Protein AF-A0A8J7P9I4-F1 (afdb_monomer)

Structure (mmCIF, N/CA/C/O backbone):
data_AF-A0A8J7P9I4-F1
#
_entry.id   AF-A0A8J7P9I4-F1
#
loop_
_atom_site.group_PDB
_atom_site.id
_atom_site.type_symbol
_atom_site.label_atom_id
_atom_site.label_alt_id
_atom_site.label_comp_id
_atom_site.label_asym_id
_atom_site.label_entity_id
_atom_site.label_seq_id
_atom_site.pdbx_PDB_ins_code
_atom_site.Cartn_x
_atom_site.Cartn_y
_atom_site.Cartn_z
_atom_site.occupancy
_atom_site.B_iso_or_equiv
_atom_site.auth_seq_id
_atom_site.auth_comp_id
_atom_site.auth_asym_id
_atom_site.auth_atom_id
_atom_site.pdbx_PDB_model_num
ATOM 1 N N . MET A 1 1 ? -3.986 31.633 11.592 1.00 38.06 1 MET A N 1
ATOM 2 C CA . MET A 1 1 ? -4.467 30.238 11.551 1.00 38.06 1 MET A CA 1
ATOM 3 C C . MET A 1 1 ? -4.328 29.794 10.111 1.00 38.06 1 MET A C 1
ATOM 5 O O . MET A 1 1 ? -4.998 30.367 9.266 1.00 38.06 1 MET A O 1
ATOM 9 N N . ALA A 1 2 ? -3.333 28.956 9.823 1.00 39.75 2 ALA A N 1
ATOM 10 C CA . ALA A 1 2 ? -3.030 28.522 8.463 1.00 39.75 2 ALA A CA 1
ATOM 11 C C . ALA A 1 2 ? -4.028 27.442 8.030 1.00 39.75 2 ALA A C 1
ATOM 13 O O . ALA A 1 2 ? -4.413 26.599 8.837 1.00 39.75 2 ALA A O 1
ATOM 14 N N . ASP A 1 3 ? -4.448 27.526 6.777 1.00 40.62 3 ASP A N 1
ATOM 15 C CA . ASP A 1 3 ? -5.478 26.728 6.122 1.00 40.62 3 ASP A CA 1
ATOM 16 C C . ASP A 1 3 ? -5.022 25.262 5.947 1.00 40.62 3 ASP A C 1
ATOM 18 O O . ASP A 1 3 ? -4.490 24.861 4.914 1.00 40.62 3 ASP A O 1
ATOM 22 N N . THR A 1 4 ? -5.144 24.455 7.005 1.00 46.72 4 THR A N 1
ATOM 23 C CA . THR A 1 4 ? -4.739 23.036 7.034 1.00 46.72 4 THR A CA 1
ATOM 24 C C . THR A 1 4 ? -5.675 22.116 6.243 1.00 46.72 4 THR A C 1
ATOM 26 O O . THR A 1 4 ? -5.337 20.956 6.011 1.00 46.72 4 THR A O 1
ATOM 29 N N . GLY A 1 5 ? -6.829 22.612 5.784 1.00 48.00 5 GLY A N 1
ATOM 30 C CA . GLY A 1 5 ? -7.798 21.826 5.014 1.00 48.00 5 GLY A CA 1
ATOM 31 C C . GLY A 1 5 ? -7.323 21.479 3.599 1.00 48.00 5 GLY A C 1
ATOM 32 O O . GLY A 1 5 ? -7.576 20.375 3.121 1.00 48.00 5 GLY A O 1
ATOM 33 N N . GLY A 1 6 ? -6.593 22.386 2.940 1.00 50.16 6 GLY A N 1
ATOM 34 C CA . GLY A 1 6 ? -6.108 22.179 1.570 1.00 50.16 6 GLY A CA 1
ATOM 35 C C . GLY A 1 6 ? -5.004 21.123 1.463 1.00 50.16 6 GLY A C 1
ATOM 36 O O . GLY A 1 6 ? -5.032 20.293 0.558 1.00 50.16 6 GLY A O 1
ATOM 37 N N . ALA A 1 7 ? -4.067 21.104 2.415 1.00 52.25 7 ALA A N 1
ATOM 38 C CA . ALA A 1 7 ? -2.964 20.140 2.427 1.00 52.25 7 ALA A CA 1
ATOM 39 C C . ALA A 1 7 ? -3.456 18.699 2.649 1.00 52.25 7 ALA A C 1
ATOM 41 O O . ALA A 1 7 ? -3.061 17.799 1.911 1.00 52.25 7 ALA A O 1
ATOM 42 N N . ASN A 1 8 ? -4.388 18.501 3.589 1.00 59.84 8 ASN A N 1
ATOM 43 C CA . ASN A 1 8 ? -4.990 17.189 3.853 1.00 59.84 8 ASN A CA 1
ATOM 44 C C . ASN A 1 8 ? -5.802 16.673 2.656 1.00 59.84 8 ASN A C 1
ATOM 46 O O . ASN A 1 8 ? -5.853 15.471 2.405 1.00 59.84 8 ASN A O 1
ATOM 50 N N . ARG A 1 9 ? -6.430 17.580 1.900 1.00 66.75 9 ARG A N 1
ATOM 51 C CA . ARG A 1 9 ? -7.178 17.231 0.692 1.00 66.75 9 ARG A CA 1
ATOM 52 C C . ARG A 1 9 ? -6.257 16.764 -0.436 1.00 66.75 9 ARG A C 1
ATOM 54 O O . ARG A 1 9 ? -6.524 15.719 -1.014 1.00 66.75 9 ARG A O 1
ATOM 61 N N . ILE A 1 10 ? -5.175 17.496 -0.709 1.00 69.00 10 ILE A N 1
ATOM 62 C CA . ILE A 1 10 ? -4.196 17.122 -1.746 1.00 69.00 10 ILE A CA 1
ATOM 63 C C . ILE A 1 10 ? -3.534 15.785 -1.402 1.00 69.00 10 ILE A C 1
ATOM 65 O O . ILE A 1 10 ? -3.312 14.959 -2.285 1.00 69.00 10 ILE A O 1
ATOM 69 N N . GLU A 1 11 ? -3.238 15.548 -0.123 1.00 70.94 11 GLU A N 1
ATOM 70 C CA . GLU A 1 11 ? -2.693 14.272 0.336 1.00 70.94 11 GLU A CA 1
ATOM 71 C C . GLU A 1 11 ? -3.669 13.115 0.085 1.00 70.94 11 GLU A C 1
ATOM 73 O O . GLU A 1 11 ? -3.272 12.101 -0.490 1.00 70.94 11 GLU A O 1
ATOM 78 N N . LEU A 1 12 ? -4.947 13.282 0.439 1.00 72.62 12 LEU A N 1
ATOM 79 C CA . LEU A 1 12 ? -5.975 12.270 0.200 1.00 72.62 12 LEU A CA 1
ATOM 80 C C . LEU A 1 12 ? -6.197 12.016 -1.299 1.00 72.62 12 LEU A C 1
ATOM 82 O O . LEU A 1 12 ? -6.229 10.864 -1.726 1.00 72.62 12 LEU A O 1
ATOM 86 N N . GLU A 1 13 ? -6.300 13.072 -2.108 1.00 73.69 13 GLU A N 1
ATOM 87 C CA . GLU A 1 13 ? -6.431 12.973 -3.569 1.00 73.69 13 GLU A CA 1
ATOM 88 C C . GLU A 1 13 ? -5.223 12.241 -4.1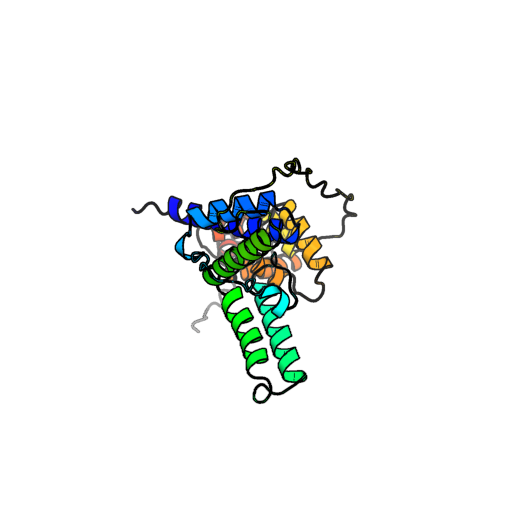77 1.00 73.69 13 GLU A C 1
ATOM 90 O O . GLU A 1 13 ? -5.389 11.318 -4.972 1.00 73.69 13 GLU A O 1
ATOM 95 N N . SER A 1 14 ? -4.006 12.552 -3.719 1.00 78.44 14 SER A N 1
ATOM 96 C CA . SER A 1 14 ? -2.786 11.865 -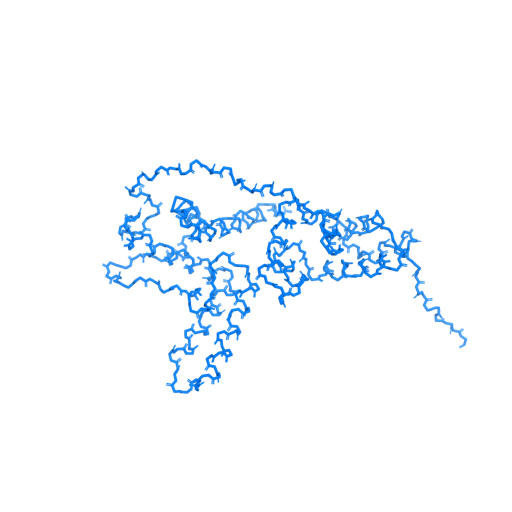4.160 1.00 78.44 14 SER A CA 1
ATOM 97 C C . SER A 1 14 ? -2.790 10.379 -3.791 1.00 78.44 14 SER A C 1
ATOM 99 O O . SER A 1 14 ? -2.362 9.545 -4.589 1.00 78.44 14 SER A O 1
ATOM 101 N N . GLN A 1 15 ? -3.278 10.021 -2.598 1.00 81.56 15 GLN A N 1
ATOM 102 C CA . GLN A 1 15 ? -3.400 8.624 -2.169 1.00 81.56 15 GLN A CA 1
ATOM 103 C C . GLN A 1 15 ? -4.417 7.855 -3.021 1.00 81.56 15 GLN A C 1
ATOM 105 O O . GLN A 1 15 ? -4.123 6.735 -3.446 1.00 81.56 15 GLN A O 1
ATOM 110 N N . ILE A 1 16 ? -5.567 8.469 -3.318 1.00 82.31 16 ILE A N 1
ATOM 111 C CA . ILE A 1 16 ? -6.597 7.896 -4.196 1.00 82.31 16 ILE A CA 1
ATOM 112 C C . ILE A 1 16 ? -6.024 7.660 -5.595 1.00 82.31 16 ILE A C 1
ATOM 114 O O . ILE A 1 16 ? -6.159 6.560 -6.126 1.00 82.31 16 ILE A O 1
ATOM 118 N N . LEU A 1 17 ? -5.315 8.639 -6.162 1.00 85.81 17 LEU A N 1
ATOM 119 C CA . LEU A 1 17 ? -4.690 8.509 -7.479 1.00 85.81 17 LEU A CA 1
ATOM 120 C C . LEU A 1 17 ? -3.605 7.427 -7.511 1.00 85.81 17 LEU A C 1
ATOM 122 O O . LEU A 1 17 ? -3.527 6.656 -8.465 1.00 85.81 17 LEU A O 1
ATOM 126 N N . CYS A 1 18 ? -2.796 7.307 -6.453 1.00 89.25 18 CYS A N 1
ATOM 127 C CA . CYS A 1 18 ? -1.817 6.223 -6.335 1.00 89.25 18 CYS A CA 1
ATOM 128 C C . CYS A 1 18 ? -2.485 4.840 -6.316 1.00 89.25 18 CYS A C 1
ATOM 130 O O . CYS A 1 18 ? -1.953 3.891 -6.895 1.00 89.25 18 CYS A O 1
ATOM 132 N N . ALA A 1 19 ? -3.618 4.707 -5.622 1.00 85.69 19 ALA A N 1
ATOM 133 C CA . ALA A 1 19 ? -4.381 3.464 -5.582 1.00 85.69 19 ALA A CA 1
ATOM 134 C C . ALA A 1 19 ? -5.019 3.161 -6.947 1.00 85.69 19 ALA A C 1
ATOM 136 O O . ALA A 1 19 ? -4.876 2.048 -7.448 1.00 85.69 19 ALA A O 1
ATOM 137 N N . ALA A 1 20 ? -5.635 4.164 -7.580 1.00 88.75 20 ALA A N 1
ATOM 138 C CA . ALA A 1 20 ? -6.244 4.051 -8.903 1.00 88.75 20 ALA A CA 1
ATOM 139 C C . ALA A 1 20 ? -5.227 3.644 -9.978 1.00 88.75 20 ALA A C 1
ATOM 141 O O . ALA A 1 20 ? -5.513 2.750 -10.774 1.00 88.75 20 ALA A O 1
ATOM 142 N N . LEU A 1 21 ? -4.020 4.223 -9.953 1.00 94.19 21 LEU A N 1
ATOM 143 C CA . LEU A 1 21 ? -2.927 3.841 -10.848 1.00 94.19 21 LEU A CA 1
ATOM 144 C C . LEU A 1 21 ? -2.603 2.351 -10.725 1.00 94.19 21 LEU A C 1
ATOM 146 O O . LEU A 1 21 ? -2.571 1.642 -11.728 1.00 94.19 21 LEU A O 1
ATOM 150 N N . ARG A 1 22 ? -2.352 1.872 -9.503 1.00 93.06 22 ARG A N 1
ATOM 151 C CA . ARG A 1 22 ? -1.929 0.483 -9.279 1.00 93.06 22 ARG A CA 1
ATOM 152 C C . ARG A 1 22 ? -3.042 -0.508 -9.592 1.00 93.06 22 ARG A C 1
ATOM 154 O O . ARG A 1 22 ? -2.758 -1.530 -10.202 1.00 93.06 22 ARG A O 1
ATOM 161 N N . GLN A 1 23 ? -4.286 -0.180 -9.243 1.00 90.50 23 GLN A N 1
ATOM 162 C CA . GLN A 1 23 ? -5.447 -0.995 -9.595 1.00 90.50 23 GLN A CA 1
ATOM 163 C C . GLN A 1 23 ? -5.605 -1.095 -11.115 1.00 90.50 23 GLN A C 1
ATOM 165 O O . GLN A 1 23 ? -5.674 -2.192 -11.656 1.00 90.50 23 GLN A O 1
ATOM 170 N N . SER A 1 24 ? -5.582 0.044 -11.816 1.00 91.19 24 SER A N 1
ATOM 171 C CA . SER A 1 24 ? -5.705 0.075 -13.280 1.00 91.19 24 SER A CA 1
ATOM 172 C C . SER A 1 24 ? -4.568 -0.696 -13.950 1.00 91.19 24 SER A C 1
ATOM 174 O O . SER A 1 24 ? -4.787 -1.430 -14.910 1.00 91.19 24 SER A O 1
ATOM 176 N N . TRP A 1 25 ? -3.351 -0.579 -13.414 1.00 92.56 25 TRP A N 1
ATOM 177 C CA . TRP A 1 25 ? -2.196 -1.324 -13.900 1.00 92.56 25 TRP A CA 1
ATOM 178 C C . TRP A 1 25 ? -2.356 -2.837 -13.684 1.00 92.56 25 TRP A C 1
ATOM 180 O O . TRP A 1 25 ? -2.148 -3.602 -14.626 1.00 92.56 25 TRP A O 1
ATOM 190 N N . ALA A 1 26 ? -2.780 -3.275 -12.495 1.00 89.62 26 ALA A N 1
ATOM 191 C CA . ALA A 1 26 ? -3.047 -4.685 -12.202 1.00 89.62 26 ALA A CA 1
ATOM 192 C C . ALA A 1 26 ? -4.157 -5.265 -13.102 1.00 89.62 26 ALA A C 1
ATOM 194 O O . ALA A 1 26 ? -4.022 -6.369 -13.634 1.00 89.62 26 ALA A O 1
ATOM 195 N N . ASP A 1 27 ? -5.211 -4.485 -13.357 1.00 87.94 27 ASP A N 1
ATOM 196 C CA . ASP A 1 27 ? -6.357 -4.880 -14.184 1.00 87.94 27 ASP A CA 1
ATOM 197 C C . ASP A 1 27 ? -6.096 -4.776 -15.699 1.00 87.94 27 ASP A C 1
ATOM 199 O O . ASP A 1 27 ? -6.948 -5.158 -16.509 1.00 87.94 27 ASP A O 1
ATOM 203 N N . ASN A 1 28 ? -4.918 -4.288 -16.105 1.00 86.94 28 ASN A N 1
ATOM 204 C CA . ASN A 1 28 ? -4.588 -3.928 -17.488 1.00 86.94 28 ASN A CA 1
ATOM 205 C C . ASN A 1 28 ? -5.581 -2.918 -18.107 1.00 86.94 28 ASN A C 1
ATOM 207 O O . ASN A 1 28 ? -5.810 -2.925 -19.321 1.00 86.94 28 ASN A O 1
ATOM 211 N N . ASP A 1 29 ? -6.174 -2.048 -17.287 1.00 89.00 29 ASP A N 1
ATOM 212 C CA . ASP A 1 29 ? -6.933 -0.883 -17.739 1.00 89.00 29 ASP A CA 1
ATOM 213 C C . ASP A 1 29 ? -5.967 0.231 -18.155 1.00 89.00 29 ASP A C 1
ATOM 215 O O . ASP A 1 29 ? -5.566 1.089 -17.368 1.00 89.00 29 ASP A O 1
ATOM 219 N N . VAL A 1 30 ? -5.587 0.202 -19.431 1.00 88.88 30 VAL A N 1
ATOM 220 C CA . VAL A 1 30 ? -4.644 1.154 -20.029 1.00 88.88 30 VAL A CA 1
ATOM 221 C C . VAL A 1 30 ? -5.143 2.594 -19.911 1.00 88.88 30 VAL A C 1
ATOM 223 O O . VAL A 1 30 ? -4.351 3.495 -19.640 1.00 88.88 30 VAL A O 1
ATOM 226 N N . ALA A 1 31 ? -6.444 2.828 -20.092 1.00 87.44 31 ALA A N 1
ATOM 227 C CA . ALA A 1 31 ? -7.006 4.171 -20.029 1.00 87.44 31 ALA A CA 1
ATOM 228 C C . ALA A 1 31 ? -6.956 4.715 -18.595 1.00 87.44 31 ALA A C 1
ATOM 230 O O . ALA A 1 31 ? -6.481 5.832 -18.377 1.00 87.44 31 ALA A O 1
ATOM 231 N N . GLY A 1 32 ? -7.370 3.908 -17.613 1.00 88.00 32 GLY A N 1
ATOM 232 C CA . GLY A 1 32 ? -7.255 4.249 -16.193 1.00 88.00 32 GLY A CA 1
ATOM 233 C C . GLY A 1 32 ? -5.806 4.476 -15.753 1.00 88.00 32 GLY A C 1
ATOM 234 O O . GLY A 1 32 ? -5.513 5.434 -15.030 1.00 88.00 32 GLY A O 1
ATOM 235 N N . GLN A 1 33 ? -4.881 3.654 -16.257 1.00 91.19 33 GLN A N 1
ATOM 236 C CA . GLN A 1 33 ? -3.449 3.767 -15.991 1.00 91.19 33 GLN A CA 1
ATOM 237 C C . GLN A 1 33 ? -2.876 5.082 -16.539 1.00 91.19 33 GLN A C 1
ATOM 239 O O . GLN A 1 33 ? -2.219 5.808 -15.794 1.00 91.19 33 GLN A O 1
ATOM 244 N N . VAL A 1 34 ? -3.155 5.426 -17.804 1.00 90.38 34 VAL A N 1
ATOM 245 C CA . VAL A 1 34 ? -2.670 6.673 -18.424 1.00 90.38 34 VAL A CA 1
ATOM 246 C C . VAL A 1 34 ? -3.265 7.905 -17.747 1.00 90.38 34 VAL A C 1
ATOM 248 O O . VAL A 1 34 ? -2.518 8.831 -17.436 1.00 90.38 34 VAL A O 1
ATOM 251 N N . ASN A 1 35 ? -4.567 7.903 -17.449 1.00 89.69 35 ASN A N 1
ATOM 252 C CA . ASN A 1 35 ? -5.220 9.022 -16.762 1.00 89.69 35 ASN A CA 1
ATOM 253 C C . ASN A 1 35 ? -4.605 9.259 -15.378 1.00 89.69 35 ASN A C 1
ATOM 255 O O . ASN A 1 35 ? -4.188 10.373 -15.067 1.00 89.69 35 ASN A O 1
ATOM 259 N N . SER A 1 36 ? -4.456 8.193 -14.584 1.00 91.00 36 SER A N 1
ATOM 260 C CA . SER A 1 36 ? -3.857 8.288 -13.249 1.00 91.00 36 SER A CA 1
ATOM 261 C C . SER A 1 36 ? -2.401 8.756 -13.320 1.00 91.00 36 SER A C 1
ATOM 263 O O . SER A 1 36 ? -1.988 9.607 -12.536 1.00 91.00 36 SER A O 1
ATOM 265 N N . CYS A 1 37 ? -1.617 8.243 -14.275 1.00 91.25 37 CYS A N 1
ATOM 266 C CA . CYS A 1 37 ? -0.249 8.699 -14.509 1.00 91.25 37 CYS A CA 1
ATOM 267 C C . CYS A 1 37 ? -0.178 10.181 -14.900 1.00 91.25 37 CYS A C 1
ATOM 269 O O . CYS A 1 37 ? 0.686 10.891 -14.389 1.00 91.25 37 CYS A O 1
ATOM 271 N N . SER A 1 38 ? -1.072 10.646 -15.774 1.00 87.38 38 SER A N 1
ATOM 272 C CA . SER A 1 38 ? -1.136 12.041 -16.220 1.00 87.38 38 SER A CA 1
ATOM 273 C C . SER A 1 38 ? -1.442 12.987 -15.055 1.00 87.38 38 SER A C 1
ATOM 275 O O . SER A 1 38 ? -0.703 13.946 -14.827 1.00 87.38 38 SER A O 1
ATOM 277 N N . GLU A 1 39 ? -2.460 12.677 -14.247 1.00 85.44 39 GLU A N 1
ATOM 278 C CA . GLU A 1 39 ? -2.824 13.480 -13.072 1.00 85.44 39 GLU A CA 1
ATOM 279 C C . GLU A 1 39 ? -1.716 13.479 -12.007 1.00 85.44 39 GLU A C 1
ATOM 281 O O . GLU A 1 39 ? -1.334 14.531 -11.489 1.00 85.44 39 GLU A O 1
ATOM 286 N N . LEU A 1 40 ? -1.118 12.316 -11.724 1.00 87.94 40 LEU A N 1
ATOM 287 C CA . LEU A 1 40 ? 0.004 12.209 -10.785 1.00 87.94 40 LEU A CA 1
ATOM 288 C C . LEU A 1 40 ? 1.253 12.947 -11.277 1.00 87.94 40 LEU A C 1
ATOM 290 O O . LEU A 1 40 ? 1.977 13.514 -10.460 1.00 87.94 40 LEU A O 1
ATOM 294 N N . TYR A 1 41 ? 1.507 12.971 -12.586 1.00 86.19 41 TYR A N 1
ATOM 295 C CA . TYR A 1 41 ? 2.617 13.720 -13.171 1.00 86.19 41 TYR A CA 1
ATOM 296 C C . TYR A 1 41 ? 2.420 15.234 -13.043 1.00 86.19 41 TYR A C 1
ATOM 298 O O . TYR A 1 41 ? 3.377 15.945 -12.747 1.00 86.19 41 TYR A O 1
ATOM 306 N N . GLN A 1 42 ? 1.188 15.732 -13.185 1.00 84.50 42 GLN A N 1
ATOM 307 C CA . GLN A 1 42 ? 0.885 17.148 -12.947 1.00 84.50 42 GLN A CA 1
ATOM 308 C C . GLN A 1 42 ? 1.130 17.553 -11.485 1.00 84.50 42 GLN A C 1
ATOM 310 O O . GLN A 1 42 ? 1.611 18.657 -11.226 1.00 84.50 42 GLN A O 1
ATOM 315 N N . LEU A 1 43 ? 0.832 16.662 -10.532 1.00 82.56 43 LEU A N 1
ATOM 316 C CA . LEU A 1 43 ? 1.060 16.896 -9.102 1.00 82.56 43 LEU A CA 1
ATOM 317 C C . LEU A 1 43 ? 2.534 16.733 -8.694 1.00 82.56 43 LEU A C 1
ATOM 319 O O . LEU A 1 43 ? 3.020 17.460 -7.826 1.00 82.56 43 LEU A O 1
ATOM 323 N N . PHE A 1 44 ? 3.247 15.785 -9.305 1.00 84.62 44 PHE A N 1
ATOM 324 C CA . PHE A 1 44 ? 4.611 15.401 -8.934 1.00 84.62 44 PHE A CA 1
ATOM 325 C C . PHE A 1 44 ? 5.529 15.227 -10.157 1.00 84.62 44 PHE A C 1
ATOM 327 O O . PHE A 1 44 ? 6.044 14.127 -10.398 1.00 84.62 44 PHE A O 1
ATOM 334 N N . PRO A 1 45 ? 5.791 16.300 -10.925 1.00 80.38 45 PRO A N 1
ATOM 335 C CA . PRO A 1 45 ? 6.575 16.209 -12.158 1.00 80.38 45 PRO A CA 1
ATOM 336 C C . PRO A 1 45 ? 8.025 15.773 -11.904 1.00 80.38 45 PRO A C 1
ATOM 338 O O . PRO A 1 45 ? 8.658 15.171 -12.765 1.00 80.38 45 PRO A O 1
ATOM 341 N N . ASP A 1 46 ? 8.551 16.015 -10.700 1.00 81.19 46 ASP A N 1
ATOM 342 C CA . ASP A 1 46 ? 9.913 15.643 -10.312 1.00 81.19 46 ASP A CA 1
ATOM 343 C C . ASP A 1 46 ? 10.121 14.128 -10.143 1.00 81.19 46 ASP A C 1
ATOM 345 O O . ASP A 1 46 ? 11.258 13.655 -10.148 1.00 81.19 46 ASP A O 1
ATOM 349 N N . LEU A 1 47 ? 9.040 13.355 -9.992 1.00 84.25 47 LEU A N 1
ATOM 350 C CA . LEU A 1 47 ? 9.109 11.907 -9.777 1.00 84.25 47 LEU A CA 1
ATOM 351 C C . LEU A 1 47 ? 9.267 11.106 -11.069 1.00 84.25 47 LEU A C 1
ATOM 353 O O . LEU A 1 47 ? 9.515 9.897 -11.008 1.00 84.25 47 LEU A O 1
ATOM 357 N N . VAL A 1 48 ? 9.138 11.772 -12.216 1.00 81.31 48 VAL A N 1
ATOM 358 C CA . VAL A 1 48 ? 9.201 11.170 -13.542 1.00 81.31 48 VAL A CA 1
ATOM 359 C C . VAL A 1 48 ? 10.310 11.867 -14.332 1.00 81.31 48 VAL A C 1
ATOM 361 O O . VAL A 1 48 ? 10.074 12.914 -14.923 1.00 81.31 48 VAL A O 1
ATOM 364 N N . PRO A 1 49 ? 11.538 11.320 -14.349 1.00 77.50 49 PRO A N 1
ATOM 365 C CA . PRO A 1 49 ? 12.621 11.906 -15.130 1.00 77.50 49 PRO A CA 1
ATOM 366 C C . PRO A 1 49 ? 12.303 11.843 -16.627 1.00 77.50 49 PRO A C 1
ATOM 368 O O . PRO A 1 49 ? 11.657 10.896 -17.080 1.00 77.50 49 PRO A O 1
ATOM 371 N N . ASP A 1 50 ? 12.794 12.798 -17.410 1.00 72.19 50 ASP A N 1
ATOM 372 C CA . ASP A 1 50 ? 12.656 12.755 -18.868 1.00 72.19 50 ASP A CA 1
ATOM 373 C C . ASP A 1 50 ? 13.280 11.474 -19.439 1.00 72.19 50 ASP A C 1
ATOM 375 O O . ASP A 1 50 ? 14.324 11.000 -18.965 1.00 72.19 50 ASP A O 1
ATOM 379 N N . LEU A 1 51 ? 12.637 10.897 -20.459 1.00 67.44 51 LEU A N 1
ATOM 380 C CA . LEU A 1 51 ? 13.217 9.769 -21.180 1.00 67.44 51 LEU A CA 1
ATOM 381 C C . LEU A 1 51 ? 14.497 10.244 -21.866 1.00 67.44 51 LEU A C 1
ATOM 383 O O . LEU A 1 51 ? 14.507 11.221 -22.615 1.00 67.44 51 LEU A O 1
ATOM 387 N N . ARG A 1 52 ? 15.616 9.563 -21.600 1.00 68.06 52 ARG A N 1
ATOM 388 C CA . ARG A 1 52 ? 16.862 9.899 -22.294 1.00 68.06 52 ARG A CA 1
ATOM 389 C C . ARG A 1 52 ? 16.736 9.444 -23.749 1.00 68.06 52 ARG A C 1
ATOM 391 O O . ARG A 1 52 ? 16.296 8.317 -23.965 1.00 68.06 52 ARG A O 1
ATOM 398 N N . PRO A 1 53 ? 17.232 10.218 -24.730 1.00 57.84 53 PRO A N 1
ATOM 399 C CA . PRO A 1 53 ? 17.076 9.916 -26.159 1.00 57.84 53 PRO A CA 1
ATOM 400 C C . PRO A 1 53 ? 17.674 8.569 -26.619 1.00 57.84 53 PRO A C 1
ATOM 402 O O . PRO A 1 53 ? 17.420 8.151 -27.738 1.00 57.84 53 PRO A O 1
ATOM 405 N N . ASN A 1 54 ? 18.430 7.870 -25.760 1.00 58.28 54 ASN A N 1
ATOM 406 C CA . ASN A 1 54 ? 19.032 6.557 -26.029 1.00 58.28 54 ASN A CA 1
ATOM 407 C C . ASN A 1 54 ? 18.681 5.501 -24.959 1.00 58.28 54 ASN A C 1
ATOM 409 O O . ASN A 1 54 ? 19.441 4.554 -24.752 1.00 58.28 54 ASN A O 1
ATOM 413 N N . GLN A 1 55 ? 17.597 5.679 -24.199 1.00 64.56 55 GLN A N 1
ATOM 414 C CA . GLN A 1 55 ? 17.199 4.708 -23.182 1.00 64.56 55 GLN A CA 1
ATOM 415 C C . GLN A 1 55 ? 16.509 3.504 -23.839 1.00 64.56 55 GLN A C 1
ATOM 417 O O . GLN A 1 55 ? 15.315 3.526 -24.100 1.00 64.56 55 GLN A O 1
ATOM 422 N N . THR A 1 56 ? 17.274 2.446 -24.108 1.00 59.81 56 THR A N 1
ATOM 423 C CA . THR A 1 56 ? 16.774 1.206 -24.731 1.00 59.81 56 THR A CA 1
ATOM 424 C C . THR A 1 56 ? 16.221 0.184 -23.739 1.00 59.81 56 THR A C 1
ATOM 426 O O . THR A 1 56 ? 15.540 -0.751 -24.148 1.00 59.81 56 THR A O 1
ATOM 429 N N . GLU A 1 57 ? 16.519 0.319 -22.446 1.00 68.19 57 GLU A N 1
ATOM 430 C CA . GLU A 1 57 ? 16.083 -0.643 -21.430 1.00 68.19 57 GLU A CA 1
ATOM 431 C C . GLU A 1 57 ? 14.781 -0.200 -20.756 1.00 68.19 57 GLU A C 1
ATOM 433 O O . GLU A 1 57 ? 14.707 0.880 -20.157 1.00 68.19 57 GLU A O 1
ATOM 438 N N . THR A 1 58 ? 13.768 -1.069 -20.811 1.00 76.62 58 THR A N 1
ATOM 439 C CA . THR A 1 58 ? 12.534 -0.913 -20.039 1.00 76.62 58 THR A CA 1
ATOM 440 C C . THR A 1 58 ? 12.871 -0.926 -18.543 1.00 76.62 58 THR A C 1
ATOM 442 O O . THR A 1 58 ? 13.578 -1.832 -18.084 1.00 76.62 58 THR A O 1
ATOM 445 N N . PRO A 1 59 ? 12.386 0.053 -17.758 1.00 84.94 59 PRO A N 1
ATOM 446 C CA . PRO A 1 59 ? 12.612 0.084 -16.322 1.00 84.94 59 PRO A CA 1
ATOM 447 C C . PRO A 1 59 ? 12.166 -1.217 -15.653 1.00 84.94 59 PRO A C 1
ATOM 449 O O . PRO A 1 59 ? 11.094 -1.750 -15.934 1.00 84.94 59 PRO A O 1
ATOM 452 N N . ARG A 1 60 ? 12.994 -1.737 -14.747 1.00 88.00 60 ARG A N 1
ATOM 453 C CA . ARG A 1 60 ? 12.712 -3.007 -14.078 1.00 88.00 60 ARG A CA 1
ATOM 454 C C . ARG A 1 60 ? 11.537 -2.875 -13.105 1.00 88.00 60 ARG A C 1
ATOM 456 O O . ARG A 1 60 ? 11.537 -2.023 -12.214 1.00 88.00 60 ARG A O 1
ATOM 463 N N . ASN A 1 61 ? 10.590 -3.802 -13.205 1.00 93.25 61 ASN A N 1
ATOM 464 C CA . ASN A 1 61 ? 9.495 -3.919 -12.253 1.00 93.25 61 ASN A CA 1
ATOM 465 C C . ASN A 1 61 ? 9.979 -4.559 -10.932 1.00 93.25 61 ASN A C 1
ATOM 467 O O . ASN A 1 61 ? 10.373 -5.724 -10.891 1.00 93.25 61 ASN A O 1
ATOM 471 N N . LEU A 1 62 ? 9.976 -3.781 -9.843 1.00 94.81 62 LEU A N 1
ATOM 472 C CA . LEU A 1 62 ? 10.440 -4.225 -8.525 1.00 94.81 62 LEU A CA 1
ATOM 473 C C . LEU A 1 62 ? 9.412 -5.107 -7.803 1.00 94.81 62 LEU A C 1
ATOM 475 O O . LEU A 1 62 ? 9.809 -5.888 -6.941 1.00 94.81 62 LEU A O 1
ATOM 479 N N . TYR A 1 63 ? 8.128 -5.030 -8.167 1.00 94.81 63 TYR A N 1
ATOM 480 C CA . TYR A 1 63 ? 7.094 -5.924 -7.640 1.00 94.81 63 TYR A CA 1
ATOM 481 C C . TYR A 1 63 ? 7.366 -7.369 -8.069 1.00 94.81 63 TYR A C 1
ATOM 483 O O . TYR A 1 63 ? 7.348 -8.280 -7.241 1.00 94.81 63 TYR A O 1
ATOM 491 N N . SER A 1 64 ? 7.788 -7.563 -9.325 1.00 93.56 64 SER A N 1
ATOM 492 C CA . SER A 1 64 ? 8.216 -8.867 -9.842 1.00 93.56 64 SER A CA 1
ATOM 493 C C . SER A 1 64 ? 9.429 -9.430 -9.092 1.00 93.56 64 SER A C 1
ATOM 495 O O . SER A 1 64 ? 9.483 -10.630 -8.843 1.00 93.56 64 SER A O 1
ATOM 497 N N . THR A 1 65 ? 10.375 -8.581 -8.666 1.00 92.62 65 THR A N 1
ATOM 498 C CA . THR A 1 65 ? 11.526 -8.998 -7.836 1.00 92.62 65 THR A CA 1
ATOM 499 C C . THR A 1 65 ? 11.092 -9.558 -6.478 1.00 92.62 65 THR A C 1
ATOM 501 O O . THR A 1 65 ? 11.760 -10.434 -5.932 1.00 92.62 65 THR A O 1
ATOM 504 N N . LEU A 1 66 ? 9.994 -9.046 -5.914 1.00 92.88 66 LEU A N 1
ATOM 505 C CA . LEU A 1 66 ? 9.455 -9.495 -4.627 1.00 92.88 66 LEU A CA 1
ATOM 506 C C . LEU A 1 66 ? 8.376 -10.582 -4.762 1.00 92.88 66 LEU A C 1
ATOM 508 O O . LEU A 1 66 ? 7.904 -11.068 -3.735 1.00 92.88 66 LEU A O 1
ATOM 512 N N . GLU A 1 67 ? 8.019 -10.975 -5.990 1.00 92.44 67 GLU A N 1
ATOM 513 C CA . GLU A 1 67 ? 6.923 -11.909 -6.290 1.00 92.44 67 GLU A CA 1
ATOM 514 C C . GLU A 1 67 ? 5.579 -11.450 -5.674 1.00 92.44 67 GLU A C 1
ATOM 516 O O . GLU A 1 67 ? 4.868 -12.244 -5.055 1.00 92.44 67 GLU A O 1
ATOM 521 N N . ILE A 1 68 ? 5.258 -10.156 -5.800 1.00 91.56 68 ILE A N 1
ATOM 522 C CA . ILE A 1 68 ? 3.996 -9.545 -5.340 1.00 91.56 68 ILE A CA 1
ATOM 523 C C . ILE A 1 68 ? 3.350 -8.726 -6.464 1.00 91.56 68 ILE A C 1
ATOM 525 O O . ILE A 1 68 ? 4.043 -8.305 -7.389 1.00 91.56 68 ILE A O 1
ATOM 529 N N . ASP A 1 69 ? 2.050 -8.459 -6.347 1.00 91.12 69 ASP A N 1
ATOM 530 C CA . ASP A 1 69 ? 1.318 -7.575 -7.260 1.00 91.12 69 ASP A CA 1
ATOM 531 C C . ASP A 1 69 ? 1.566 -6.087 -6.940 1.00 91.12 69 ASP A C 1
ATOM 533 O O . ASP A 1 69 ? 2.052 -5.731 -5.859 1.00 91.12 69 ASP A O 1
ATOM 537 N N . CYS A 1 70 ? 1.274 -5.194 -7.891 1.00 91.19 70 CYS A N 1
ATOM 538 C CA . CYS A 1 70 ? 1.536 -3.759 -7.738 1.00 91.19 70 CYS A CA 1
ATOM 539 C C . CYS A 1 70 ? 0.483 -3.024 -6.888 1.00 91.19 70 CYS A C 1
ATOM 541 O O . CYS A 1 70 ? 0.818 -2.018 -6.257 1.00 91.19 70 CYS A O 1
ATOM 543 N N . ASP A 1 71 ? -0.746 -3.539 -6.808 1.00 90.94 71 ASP A N 1
ATOM 544 C CA . ASP A 1 71 ? -1.914 -2.996 -6.089 1.00 90.94 71 ASP A CA 1
ATOM 545 C C . ASP A 1 71 ? -1.946 -3.331 -4.589 1.00 90.94 71 ASP A C 1
ATOM 547 O O . ASP A 1 71 ? -2.824 -2.884 -3.850 1.00 90.94 71 ASP A O 1
ATOM 551 N N . VAL A 1 72 ? -0.936 -4.043 -4.091 1.00 83.75 72 VAL A N 1
ATOM 552 C CA . VAL A 1 72 ? -0.890 -4.484 -2.695 1.00 83.75 72 VAL A CA 1
ATOM 553 C C . VAL A 1 72 ? -0.609 -3.342 -1.697 1.00 83.75 72 VAL A C 1
ATOM 555 O O . VAL A 1 72 ? 0.156 -2.405 -1.989 1.00 83.75 72 VAL A O 1
ATOM 558 N N . PRO A 1 73 ? -1.142 -3.419 -0.462 1.00 83.81 73 PRO A N 1
ATOM 559 C CA . PRO A 1 73 ? -0.870 -2.425 0.572 1.00 83.81 73 PRO A CA 1
ATOM 560 C C . PRO A 1 73 ? 0.587 -2.492 1.077 1.00 83.81 73 PRO A C 1
ATOM 562 O O . PRO A 1 73 ? 1.289 -3.489 0.870 1.00 83.81 73 PRO A O 1
ATOM 565 N N . PRO A 1 74 ? 1.081 -1.446 1.772 1.00 83.69 74 PRO A N 1
ATOM 566 C CA . PRO A 1 74 ? 2.467 -1.384 2.246 1.00 83.69 74 PRO A CA 1
ATOM 567 C C . PRO A 1 74 ? 2.907 -2.563 3.131 1.00 83.69 74 PRO A C 1
ATOM 569 O O . PRO A 1 74 ? 4.073 -2.954 3.081 1.00 83.69 74 PRO A O 1
ATOM 572 N N . SER A 1 75 ? 2.006 -3.165 3.915 1.00 82.62 75 SER A N 1
ATOM 573 C CA . SER A 1 75 ? 2.329 -4.345 4.738 1.00 82.62 75 SER A CA 1
ATOM 574 C C . SER A 1 75 ? 2.752 -5.548 3.901 1.00 82.62 75 SER A C 1
ATOM 576 O O . SER A 1 75 ? 3.713 -6.235 4.246 1.00 82.62 75 SER A O 1
ATOM 578 N N . ILE A 1 76 ? 2.081 -5.776 2.772 1.00 82.94 76 ILE A N 1
ATOM 579 C CA . ILE A 1 76 ? 2.365 -6.886 1.868 1.00 82.94 76 ILE A CA 1
ATOM 580 C C . ILE A 1 76 ? 3.696 -6.652 1.161 1.00 82.94 76 ILE A C 1
ATOM 582 O O . ILE A 1 76 ? 4.468 -7.592 1.004 1.00 82.94 76 ILE A O 1
ATOM 586 N N . VAL A 1 77 ? 4.040 -5.400 0.847 1.00 88.25 77 VAL A N 1
ATOM 587 C CA . VAL A 1 77 ? 5.386 -5.050 0.366 1.00 88.25 77 VAL A CA 1
ATOM 588 C C . VAL A 1 77 ? 6.454 -5.427 1.398 1.00 88.25 77 VAL A C 1
ATOM 590 O O . VAL A 1 77 ? 7.474 -6.026 1.052 1.00 88.25 77 VAL A O 1
ATOM 593 N N . VAL A 1 78 ? 6.228 -5.112 2.679 1.00 85.81 78 VAL A N 1
ATOM 594 C CA . VAL A 1 78 ? 7.149 -5.474 3.770 1.00 85.81 78 VAL A CA 1
ATOM 595 C C . VAL A 1 78 ? 7.270 -6.996 3.902 1.00 85.81 78 VAL A C 1
ATOM 597 O O . VAL A 1 78 ? 8.385 -7.518 3.994 1.00 85.81 78 VAL A O 1
ATOM 600 N N . ALA A 1 79 ? 6.147 -7.714 3.877 1.00 81.94 79 ALA A N 1
ATOM 601 C CA . ALA A 1 79 ? 6.116 -9.170 3.963 1.00 81.94 79 ALA A CA 1
ATOM 602 C C . ALA A 1 79 ? 6.815 -9.832 2.763 1.00 81.94 79 ALA A C 1
ATOM 604 O O . ALA A 1 79 ? 7.664 -10.708 2.956 1.00 81.94 79 ALA A O 1
ATOM 605 N N . GLY A 1 80 ? 6.527 -9.371 1.543 1.00 87.44 80 GLY A N 1
ATOM 606 C CA . GLY A 1 80 ? 7.158 -9.814 0.299 1.00 87.44 80 GLY A CA 1
ATOM 607 C C . GLY A 1 80 ? 8.668 -9.596 0.317 1.00 87.44 80 GLY A C 1
ATOM 608 O O . GLY A 1 80 ? 9.431 -10.522 0.044 1.00 87.44 80 GLY A O 1
ATOM 609 N N . PHE A 1 81 ? 9.121 -8.426 0.778 1.00 93.94 81 PHE A N 1
ATOM 610 C CA . PHE A 1 81 ? 10.544 -8.151 0.979 1.00 93.94 81 PHE A CA 1
ATOM 611 C C . PHE A 1 81 ? 11.204 -9.144 1.945 1.00 93.94 81 PHE A C 1
ATOM 613 O O . PHE A 1 81 ? 12.231 -9.741 1.613 1.00 93.94 81 PHE A O 1
ATOM 620 N N . PHE A 1 82 ? 10.624 -9.372 3.129 1.00 90.50 82 PHE A N 1
ATOM 621 C CA . PHE A 1 82 ? 11.195 -10.325 4.084 1.00 90.50 82 PHE A CA 1
ATOM 622 C C . PHE A 1 82 ? 11.179 -11.762 3.560 1.00 90.50 82 PHE A C 1
ATOM 624 O O . PHE A 1 82 ? 12.128 -12.508 3.819 1.00 90.50 82 PHE A O 1
ATOM 631 N N . LYS A 1 83 ? 10.136 -12.160 2.823 1.00 91.19 83 LYS A N 1
ATOM 632 C CA . LYS A 1 83 ? 10.051 -13.469 2.164 1.00 91.19 83 LYS A CA 1
ATOM 633 C C . LYS A 1 83 ? 11.175 -13.630 1.138 1.00 91.19 83 LYS A C 1
ATOM 635 O O . LYS A 1 83 ? 11.915 -14.610 1.225 1.00 91.19 83 LYS A O 1
ATOM 640 N N . ALA A 1 84 ? 11.354 -12.659 0.243 1.00 91.94 84 ALA A N 1
ATOM 641 C CA . ALA A 1 84 ? 12.399 -12.666 -0.781 1.00 91.94 84 ALA A CA 1
ATOM 642 C C . ALA A 1 84 ? 13.810 -12.674 -0.168 1.00 91.94 84 ALA A C 1
ATOM 644 O O . ALA A 1 84 ? 14.646 -13.499 -0.536 1.00 91.94 84 ALA A O 1
ATOM 645 N N . ALA A 1 85 ? 14.062 -11.835 0.842 1.00 91.25 85 ALA A N 1
ATOM 646 C CA . ALA A 1 85 ? 15.349 -11.788 1.534 1.00 91.25 85 ALA A CA 1
ATOM 647 C C . ALA A 1 85 ? 15.666 -13.112 2.253 1.00 91.25 85 ALA A C 1
ATOM 649 O O . ALA A 1 85 ? 16.776 -13.634 2.140 1.00 91.25 85 ALA A O 1
ATOM 650 N N . LYS A 1 86 ? 14.688 -13.701 2.958 1.00 91.12 86 LYS A N 1
ATOM 651 C CA . LYS A 1 86 ? 14.855 -15.012 3.610 1.00 91.12 86 LYS A CA 1
ATOM 652 C C . LYS A 1 86 ? 15.087 -16.129 2.595 1.00 91.12 86 LYS A C 1
ATOM 654 O O . LYS A 1 86 ? 15.934 -16.982 2.845 1.00 91.12 86 LYS A O 1
ATOM 659 N N . LYS A 1 87 ? 14.355 -16.135 1.476 1.00 91.06 87 LYS A N 1
ATOM 660 C CA . LYS A 1 87 ? 14.532 -17.098 0.377 1.00 91.06 87 LYS A CA 1
ATOM 661 C C . LYS A 1 87 ? 15.958 -17.026 -0.172 1.00 91.06 87 LYS A C 1
ATOM 663 O O . LYS A 1 87 ? 16.659 -18.033 -0.160 1.00 91.06 87 LYS A O 1
ATOM 668 N N . PHE A 1 88 ? 16.432 -15.822 -0.495 1.00 92.44 88 PHE A N 1
ATOM 669 C CA . PHE A 1 88 ? 17.794 -15.609 -0.981 1.00 92.44 88 PHE A CA 1
ATOM 670 C C . PHE A 1 88 ? 18.862 -16.144 -0.012 1.00 92.44 88 PHE A C 1
ATOM 672 O O . PHE A 1 88 ? 19.761 -16.871 -0.431 1.00 92.44 88 PHE A O 1
ATOM 679 N N . LEU A 1 89 ? 18.741 -15.828 1.286 1.00 90.44 89 LEU A N 1
ATOM 680 C CA . LEU A 1 89 ? 19.693 -16.259 2.321 1.00 90.44 89 LEU A CA 1
ATOM 681 C C . LEU A 1 89 ? 19.680 -17.774 2.579 1.00 90.44 89 LEU A C 1
ATOM 683 O O . LEU A 1 89 ? 20.666 -18.309 3.081 1.00 90.44 89 LEU A O 1
ATOM 687 N N . ARG A 1 90 ? 18.578 -18.467 2.268 1.00 90.75 90 ARG A N 1
ATOM 688 C CA . ARG A 1 90 ? 18.499 -19.937 2.336 1.00 90.75 90 ARG A CA 1
ATOM 689 C C . ARG A 1 90 ? 19.160 -20.601 1.134 1.00 90.75 90 ARG A C 1
ATOM 691 O O . ARG A 1 90 ? 19.767 -21.653 1.284 1.00 90.75 90 ARG A O 1
ATOM 698 N N . GLU A 1 91 ? 19.019 -19.999 -0.042 1.00 88.56 91 GLU A N 1
ATOM 699 C CA . GLU A 1 91 ? 19.484 -20.565 -1.312 1.00 88.56 91 GLU A CA 1
ATOM 700 C C . GLU A 1 91 ? 20.949 -20.228 -1.619 1.00 88.56 91 GLU A C 1
ATOM 702 O O . GLU A 1 91 ? 21.578 -20.900 -2.432 1.00 88.56 91 GLU A O 1
ATOM 707 N N . GLY A 1 92 ? 21.525 -19.200 -0.988 1.00 84.88 92 GLY A N 1
ATOM 708 C CA . GLY A 1 92 ? 22.941 -18.900 -1.162 1.00 84.88 92 GLY A CA 1
ATOM 709 C C . GLY A 1 92 ? 23.462 -17.748 -0.315 1.00 84.88 92 GLY A C 1
ATOM 710 O O . GLY A 1 92 ? 22.755 -17.123 0.471 1.00 84.88 92 GLY A O 1
ATOM 711 N N . SER A 1 93 ? 24.749 -17.466 -0.493 1.00 86.69 93 SER A N 1
ATOM 712 C CA . SER A 1 93 ? 25.467 -16.449 0.269 1.00 86.69 93 SER A CA 1
ATOM 713 C C . SER A 1 93 ? 25.430 -15.085 -0.437 1.00 86.69 93 SER A C 1
ATOM 715 O O . SER A 1 93 ? 25.759 -14.998 -1.626 1.00 86.69 93 SER A O 1
ATOM 717 N N . PRO A 1 94 ? 25.144 -13.984 0.288 1.00 86.81 94 PRO A N 1
ATOM 718 C CA . PRO A 1 94 ? 25.277 -12.623 -0.236 1.00 86.81 94 PRO A CA 1
ATOM 719 C C . PRO A 1 94 ? 26.675 -12.283 -0.754 1.00 86.81 94 PRO A C 1
ATOM 721 O O . PRO A 1 94 ? 26.817 -11.360 -1.549 1.00 86.81 94 PRO A O 1
ATOM 724 N N . LYS A 1 95 ? 27.721 -12.991 -0.300 1.00 86.88 95 LYS A N 1
ATOM 725 C CA . LYS A 1 95 ? 29.097 -12.742 -0.752 1.00 86.88 95 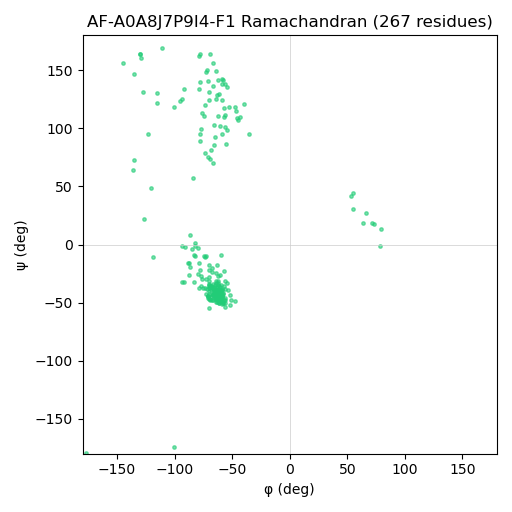LYS A CA 1
ATOM 726 C C . LYS A 1 95 ? 29.320 -13.175 -2.199 1.00 86.88 95 LYS A C 1
ATOM 728 O O . LYS A 1 95 ? 30.056 -12.488 -2.902 1.00 86.88 95 LYS A O 1
ATOM 733 N N . ASP A 1 96 ? 28.650 -14.245 -2.618 1.00 88.94 96 ASP A N 1
ATOM 734 C CA . ASP A 1 96 ? 28.850 -14.880 -3.922 1.00 88.94 96 ASP A CA 1
ATOM 735 C C . ASP A 1 96 ? 27.888 -14.309 -4.971 1.00 88.94 96 ASP A C 1
ATOM 737 O O . ASP A 1 96 ? 28.247 -14.157 -6.134 1.00 88.94 96 ASP A O 1
ATOM 741 N N . ARG A 1 97 ? 26.681 -13.906 -4.543 1.00 89.38 97 ARG A N 1
ATOM 742 C CA . ARG A 1 97 ? 25.620 -13.350 -5.403 1.00 89.38 97 ARG A CA 1
ATOM 743 C C . ARG A 1 97 ? 25.219 -11.931 -4.989 1.00 89.38 97 ARG A C 1
ATOM 745 O O . ARG A 1 97 ? 24.042 -11.604 -4.850 1.00 89.38 97 ARG A O 1
ATOM 752 N N . LYS A 1 98 ? 26.218 -11.065 -4.790 1.00 88.88 98 LYS A N 1
ATOM 753 C CA . LYS A 1 98 ? 26.025 -9.649 -4.420 1.00 88.88 98 LYS A CA 1
ATOM 754 C C . LYS A 1 98 ? 24.989 -8.895 -5.273 1.00 88.88 98 LYS A C 1
ATOM 756 O O . LYS A 1 98 ? 24.148 -8.235 -4.668 1.00 88.88 98 LYS A O 1
ATOM 761 N N . PRO A 1 99 ? 25.013 -8.950 -6.623 1.00 90.00 99 PRO A N 1
ATOM 762 C CA . PRO A 1 99 ? 24.086 -8.151 -7.426 1.00 90.00 99 PRO A CA 1
ATOM 763 C C . PRO A 1 99 ? 22.624 -8.571 -7.235 1.00 90.00 99 PRO A C 1
ATOM 765 O O . PRO A 1 99 ? 21.762 -7.708 -7.132 1.00 90.00 99 PRO A O 1
ATOM 768 N N . GLU A 1 100 ? 22.338 -9.870 -7.124 1.00 89.44 100 GLU A N 1
ATOM 769 C CA . GLU A 1 100 ? 20.987 -10.381 -6.845 1.00 89.44 100 GLU A CA 1
ATOM 770 C C . GLU A 1 100 ? 20.505 -9.960 -5.452 1.00 89.44 100 GLU A C 1
ATOM 772 O O . GLU A 1 100 ? 19.365 -9.534 -5.283 1.00 89.44 100 GLU A O 1
ATOM 777 N N . TYR A 1 101 ? 21.391 -10.007 -4.452 1.00 91.31 101 TYR A N 1
ATOM 778 C CA . TYR A 1 101 ? 21.039 -9.571 -3.103 1.00 91.31 101 TYR A CA 1
ATOM 779 C C . TYR A 1 101 ? 20.709 -8.078 -3.049 1.00 91.31 101 TYR A C 1
ATOM 781 O O . TYR A 1 101 ? 19.716 -7.688 -2.434 1.00 91.31 101 TYR A O 1
ATOM 789 N N . PHE A 1 102 ? 21.506 -7.238 -3.720 1.00 92.25 102 PHE A N 1
ATOM 790 C CA . PHE A 1 102 ? 21.228 -5.805 -3.792 1.00 92.25 102 PHE A CA 1
ATOM 791 C C . PHE A 1 102 ? 19.903 -5.507 -4.487 1.00 92.25 102 PHE A C 1
ATOM 793 O O . PHE A 1 102 ? 19.184 -4.640 -4.015 1.00 92.25 102 PHE A O 1
ATOM 800 N N . GLN A 1 103 ? 19.505 -6.278 -5.501 1.00 92.00 103 GLN A N 1
ATOM 801 C CA . GLN A 1 103 ? 18.192 -6.104 -6.132 1.00 92.00 103 GLN A CA 1
ATOM 802 C C . GLN A 1 103 ? 17.036 -6.321 -5.149 1.00 92.00 103 GLN A C 1
ATOM 804 O O . GLN A 1 103 ? 16.078 -5.548 -5.147 1.00 92.00 103 GLN A O 1
ATOM 809 N N . VAL A 1 104 ? 17.127 -7.337 -4.286 1.00 92.62 104 VAL A N 1
ATOM 810 C CA . VAL A 1 104 ? 16.116 -7.580 -3.244 1.00 92.62 104 VAL A CA 1
ATOM 811 C C . VAL A 1 104 ? 16.102 -6.437 -2.224 1.00 92.62 104 VAL A C 1
ATOM 813 O O . VAL A 1 104 ? 15.031 -5.988 -1.808 1.00 92.62 104 VAL A O 1
ATOM 816 N N . LEU A 1 105 ? 17.279 -5.939 -1.832 1.00 93.12 105 LEU A N 1
ATOM 817 C CA . LEU A 1 105 ? 17.400 -4.807 -0.909 1.00 93.12 105 LEU A CA 1
ATOM 818 C C . LEU A 1 105 ? 16.845 -3.508 -1.504 1.00 93.12 105 LEU A C 1
ATOM 820 O O . LEU A 1 105 ? 16.104 -2.807 -0.815 1.00 93.12 105 LEU A O 1
ATOM 824 N N . ASP A 1 106 ? 17.153 -3.217 -2.765 1.00 93.44 106 ASP A N 1
ATOM 825 C CA . ASP A 1 106 ? 16.676 -2.040 -3.489 1.00 93.44 106 ASP A CA 1
ATOM 826 C C . ASP A 1 106 ? 15.156 -2.086 -3.647 1.00 93.44 106 ASP A C 1
ATOM 828 O O . ASP A 1 106 ? 14.481 -1.110 -3.317 1.00 93.44 106 ASP A O 1
ATOM 832 N N . ALA A 1 107 ? 14.597 -3.238 -4.040 1.00 93.94 107 ALA A N 1
ATOM 833 C CA . ALA A 1 107 ? 13.151 -3.439 -4.117 1.00 93.94 107 ALA A CA 1
ATOM 834 C C . ALA A 1 107 ? 12.475 -3.165 -2.766 1.00 93.94 107 ALA A C 1
ATOM 836 O O . ALA A 1 107 ? 11.523 -2.387 -2.684 1.00 93.94 107 ALA A O 1
ATOM 837 N N . GLY A 1 108 ? 13.018 -3.725 -1.681 1.00 90.75 108 GLY A N 1
ATOM 838 C CA . GLY A 1 108 ? 12.524 -3.467 -0.332 1.00 90.75 108 GLY A CA 1
ATOM 839 C C . GLY A 1 108 ? 12.674 -2.008 0.104 1.00 90.75 108 GLY A C 1
ATOM 840 O O . GLY A 1 108 ? 11.807 -1.480 0.796 1.00 90.75 108 GLY A O 1
ATOM 841 N N . PHE A 1 109 ? 13.769 -1.333 -0.240 1.00 92.88 109 PHE A N 1
ATOM 842 C CA . PHE A 1 109 ? 14.000 0.061 0.145 1.00 92.88 109 PHE A CA 1
ATOM 843 C C . PHE A 1 109 ? 13.084 1.035 -0.604 1.00 92.88 109 PHE A C 1
ATOM 845 O O . PHE A 1 109 ? 12.510 1.929 0.021 1.00 92.88 109 PHE A O 1
ATOM 852 N N . ILE A 1 110 ? 12.937 0.848 -1.916 1.00 94.00 110 ILE A N 1
ATOM 853 C CA . ILE A 1 110 ? 12.147 1.713 -2.798 1.00 94.00 110 ILE A CA 1
ATOM 854 C C . ILE A 1 110 ? 10.656 1.538 -2.506 1.00 94.00 110 ILE A C 1
ATOM 856 O O . ILE A 1 110 ? 9.985 2.513 -2.169 1.00 94.00 110 ILE A O 1
ATOM 860 N N . LEU A 1 111 ? 10.142 0.304 -2.545 1.00 94.75 111 LEU A N 1
ATOM 861 C CA . LEU A 1 111 ? 8.699 0.057 -2.465 1.00 94.75 111 LEU A CA 1
ATOM 862 C C . LEU A 1 111 ? 8.102 0.342 -1.076 1.00 94.75 111 LEU A C 1
ATOM 864 O O . LEU A 1 111 ? 6.910 0.610 -0.961 1.00 94.75 111 LEU A O 1
ATOM 868 N N . ARG A 1 112 ? 8.905 0.331 -0.003 1.00 88.88 112 ARG A N 1
ATOM 869 C CA . ARG A 1 112 ? 8.421 0.675 1.350 1.00 88.88 112 ARG A CA 1
ATOM 870 C C . ARG A 1 112 ? 8.277 2.178 1.594 1.00 88.88 112 ARG A C 1
ATOM 872 O O . ARG A 1 112 ? 7.640 2.565 2.569 1.00 88.88 112 ARG A O 1
ATOM 879 N N . LYS A 1 113 ? 8.880 3.033 0.762 1.00 88.94 113 LYS A N 1
ATOM 880 C CA . LYS A 1 113 ? 8.820 4.492 0.928 1.00 88.94 113 LYS A CA 1
ATOM 881 C C . LYS A 1 113 ? 7.785 5.078 -0.036 1.00 88.94 113 LYS A C 1
ATOM 883 O O . LYS A 1 113 ? 8.022 4.998 -1.237 1.00 88.94 113 LYS A O 1
ATOM 888 N N . PRO A 1 114 ? 6.704 5.733 0.437 1.00 87.31 114 PRO A N 1
ATOM 889 C CA . PRO A 1 114 ? 5.592 6.159 -0.422 1.00 87.31 114 PRO A CA 1
ATOM 890 C C . PRO A 1 114 ? 6.011 6.951 -1.667 1.00 87.31 114 PRO A C 1
ATOM 892 O O . PRO A 1 114 ? 5.623 6.602 -2.776 1.00 87.31 114 PRO A O 1
ATOM 895 N N . ARG A 1 115 ? 6.877 7.962 -1.503 1.00 87.25 115 ARG A N 1
ATOM 896 C CA . ARG A 1 115 ? 7.353 8.805 -2.613 1.00 87.25 115 ARG A CA 1
ATOM 897 C C . ARG A 1 115 ? 8.231 8.044 -3.615 1.00 87.25 115 ARG A C 1
ATOM 899 O O . ARG A 1 115 ? 8.126 8.276 -4.813 1.00 87.25 115 ARG A O 1
ATOM 906 N N . LEU A 1 116 ? 9.085 7.133 -3.137 1.00 91.25 116 LEU A N 1
ATOM 907 C CA . LEU A 1 116 ? 9.934 6.319 -4.017 1.00 91.25 116 LEU A CA 1
ATOM 908 C C . LEU A 1 116 ? 9.124 5.240 -4.736 1.00 91.25 116 LEU A C 1
ATOM 910 O O . LEU A 1 116 ? 9.370 4.992 -5.910 1.00 91.25 116 LEU A O 1
ATOM 914 N N . ARG A 1 117 ? 8.141 4.642 -4.052 1.00 93.88 117 ARG A N 1
ATOM 915 C CA . ARG A 1 117 ? 7.179 3.713 -4.646 1.00 93.88 117 ARG A CA 1
ATOM 916 C C . ARG A 1 117 ? 6.387 4.397 -5.756 1.00 93.88 117 ARG A C 1
ATOM 918 O O . ARG A 1 117 ? 6.319 3.855 -6.842 1.00 93.88 117 ARG A O 1
ATOM 925 N N . LEU A 1 118 ? 5.881 5.609 -5.522 1.00 93.12 118 LEU A N 1
ATOM 926 C CA . LEU A 1 118 ? 5.190 6.384 -6.554 1.00 93.12 118 LEU A CA 1
ATOM 927 C C . LEU A 1 118 ? 6.097 6.694 -7.757 1.00 93.12 118 LEU A C 1
ATOM 929 O O . LEU A 1 118 ? 5.690 6.492 -8.895 1.00 93.12 118 LEU A O 1
ATOM 933 N N . SER A 1 119 ? 7.333 7.145 -7.526 1.00 92.75 119 SER A N 1
ATOM 934 C CA . SER A 1 119 ? 8.289 7.368 -8.622 1.00 92.75 119 SER A CA 1
ATOM 935 C C . SER A 1 119 ? 8.549 6.086 -9.416 1.00 92.75 119 SER A C 1
ATOM 937 O O . SER A 1 119 ? 8.523 6.102 -10.644 1.00 92.75 119 SER A O 1
ATOM 939 N N . HIS A 1 120 ? 8.730 4.958 -8.724 1.00 94.81 120 HIS A N 1
ATOM 940 C CA . HIS A 1 120 ? 8.854 3.644 -9.350 1.00 94.81 120 HIS A CA 1
ATOM 941 C C . HIS A 1 120 ? 7.616 3.285 -10.181 1.00 94.81 120 HIS A C 1
ATOM 943 O O . HIS A 1 120 ? 7.774 2.937 -11.351 1.00 94.81 120 HIS A O 1
ATOM 949 N N . ASP A 1 121 ? 6.417 3.445 -9.615 1.00 94.69 121 ASP A N 1
ATOM 950 C CA . ASP A 1 121 ? 5.145 3.158 -10.278 1.00 94.69 121 ASP A CA 1
ATOM 951 C C . ASP A 1 121 ? 5.028 3.941 -11.588 1.00 94.69 121 ASP A C 1
ATOM 953 O O . ASP A 1 121 ? 4.785 3.355 -12.639 1.00 94.69 121 ASP A O 1
ATOM 957 N N . LEU A 1 122 ? 5.278 5.254 -11.555 1.00 92.69 122 LEU A N 1
ATOM 958 C CA . LEU A 1 122 ? 5.192 6.115 -12.735 1.00 92.69 122 LEU A CA 1
ATOM 959 C C . LEU A 1 122 ? 6.245 5.762 -13.794 1.00 92.69 122 LEU A C 1
ATOM 961 O O . LEU A 1 122 ? 5.932 5.714 -14.983 1.00 92.69 122 LEU A O 1
ATOM 965 N N . ILE A 1 123 ? 7.487 5.498 -13.380 1.00 91.56 123 ILE A N 1
ATOM 966 C CA . ILE A 1 123 ? 8.587 5.182 -14.300 1.00 91.56 123 ILE A CA 1
ATOM 967 C C . ILE A 1 123 ? 8.346 3.848 -15.009 1.00 91.56 123 ILE A C 1
ATOM 969 O O . ILE A 1 123 ? 8.504 3.772 -16.230 1.00 91.56 123 ILE A O 1
ATOM 973 N N . VAL A 1 124 ? 7.984 2.801 -14.263 1.00 93.31 124 VAL A N 1
ATOM 974 C CA . VAL A 1 124 ? 7.756 1.468 -14.837 1.00 93.31 124 VAL A CA 1
ATOM 975 C C . VAL A 1 124 ? 6.480 1.452 -15.664 1.00 93.31 124 VAL A C 1
ATOM 977 O O . VAL A 1 124 ? 6.525 0.981 -16.796 1.00 93.31 124 VAL A O 1
ATOM 980 N N . SER A 1 125 ? 5.393 2.041 -15.157 1.00 92.19 125 SER A N 1
ATOM 981 C CA . SER A 1 125 ? 4.139 2.209 -15.898 1.00 92.19 125 SER A CA 1
ATOM 982 C C . SER A 1 125 ? 4.389 2.871 -17.255 1.00 92.19 125 SER A C 1
ATOM 984 O O . SER A 1 125 ? 4.052 2.304 -18.292 1.00 92.19 125 SER A O 1
ATOM 986 N N . ARG A 1 126 ? 5.084 4.018 -17.276 1.00 90.88 126 ARG A N 1
ATOM 987 C CA . ARG A 1 126 ? 5.437 4.714 -18.521 1.00 90.88 126 ARG A CA 1
ATOM 988 C C . ARG A 1 126 ? 6.278 3.838 -19.450 1.00 90.88 126 ARG A C 1
ATOM 990 O O . ARG A 1 126 ? 5.994 3.771 -20.638 1.00 90.88 126 ARG A O 1
ATOM 997 N N . GLY A 1 127 ? 7.290 3.148 -18.924 1.00 89.38 127 GLY A N 1
ATOM 998 C CA . GLY A 1 127 ? 8.133 2.255 -19.722 1.00 89.38 127 GLY A CA 1
ATOM 999 C C . GLY A 1 127 ? 7.360 1.097 -20.362 1.00 89.38 127 GLY A C 1
ATOM 1000 O O . GLY A 1 127 ? 7.572 0.783 -21.533 1.00 89.38 127 GLY A O 1
ATOM 1001 N N . GLU A 1 128 ? 6.436 0.485 -19.622 1.00 89.69 128 GLU A N 1
ATOM 1002 C CA . GLU A 1 128 ? 5.545 -0.553 -20.145 1.00 89.69 128 GLU A CA 1
ATOM 1003 C C . GLU A 1 128 ? 4.589 0.000 -21.208 1.00 89.69 128 GLU A C 1
ATOM 1005 O O . GLU A 1 128 ? 4.428 -0.620 -22.258 1.00 89.69 128 GLU A O 1
ATOM 1010 N N . LEU A 1 129 ? 4.000 1.176 -20.983 1.00 89.75 129 LEU A N 1
ATOM 1011 C CA . LEU A 1 129 ? 3.094 1.824 -21.934 1.00 89.75 129 LEU A CA 1
ATOM 1012 C C . LEU A 1 129 ? 3.800 2.202 -23.247 1.00 89.75 129 LEU A C 1
ATOM 1014 O O . LEU A 1 129 ? 3.258 1.923 -24.317 1.00 89.75 129 LEU A O 1
ATOM 1018 N N . VAL A 1 130 ? 5.018 2.758 -23.178 1.00 89.19 130 VAL A N 1
ATOM 1019 C CA . VAL A 1 130 ? 5.853 3.056 -24.360 1.00 89.19 130 VAL A CA 1
ATOM 1020 C C . VAL A 1 130 ? 6.215 1.766 -25.093 1.00 89.19 130 VAL A C 1
ATOM 1022 O O . VAL A 1 130 ? 5.990 1.652 -26.292 1.00 89.19 130 VAL A O 1
ATOM 1025 N N . SER A 1 131 ? 6.707 0.742 -24.383 1.00 87.38 131 SER A N 1
ATOM 1026 C CA . SER A 1 131 ? 7.093 -0.529 -25.024 1.00 87.38 131 SER A CA 1
ATOM 1027 C C . SER A 1 131 ? 5.927 -1.263 -25.699 1.00 87.38 131 SER A C 1
ATOM 1029 O O . SER A 1 131 ? 6.143 -1.989 -26.669 1.00 87.38 131 SER A O 1
ATOM 1031 N N . LYS A 1 132 ? 4.693 -1.062 -25.219 1.00 86.75 132 LYS A N 1
ATOM 1032 C CA . LYS A 1 132 ? 3.462 -1.585 -25.831 1.00 86.75 132 LYS A CA 1
ATOM 1033 C C . LYS A 1 132 ? 2.909 -0.683 -26.947 1.00 86.75 132 LYS A C 1
ATOM 1035 O O . LYS A 1 132 ? 1.914 -1.056 -27.565 1.00 86.75 132 LYS A O 1
ATOM 1040 N N . GLY A 1 133 ? 3.517 0.479 -27.203 1.00 84.56 133 GLY A N 1
ATOM 1041 C CA . GLY A 1 133 ? 3.065 1.458 -28.197 1.00 84.56 133 GLY A CA 1
ATOM 1042 C C . GLY A 1 133 ? 1.721 2.108 -27.856 1.00 84.56 133 GLY A C 1
ATOM 1043 O O . GLY A 1 133 ? 0.971 2.479 -28.756 1.00 84.56 133 GLY A O 1
ATOM 1044 N N . LEU A 1 134 ? 1.378 2.187 -26.565 1.00 87.19 134 LEU A N 1
ATOM 1045 C CA . LEU A 1 134 ? 0.100 2.732 -26.085 1.00 87.19 134 LEU A CA 1
ATOM 1046 C C . LEU A 1 134 ? 0.158 4.253 -25.873 1.00 87.19 134 LEU A C 1
ATOM 1048 O O . LEU A 1 134 ? -0.869 4.926 -25.978 1.00 87.19 134 LEU A O 1
ATOM 1052 N N . ILE A 1 135 ? 1.357 4.776 -25.612 1.00 87.88 135 ILE A N 1
ATOM 1053 C CA . ILE A 1 135 ? 1.678 6.206 -25.497 1.00 87.88 135 ILE A CA 1
ATOM 1054 C C . ILE A 1 135 ? 2.900 6.535 -26.380 1.00 87.88 135 ILE A C 1
ATOM 1056 O O . ILE A 1 135 ? 3.592 5.597 -26.790 1.00 87.88 135 ILE A O 1
ATOM 1060 N N . PRO A 1 136 ? 3.181 7.814 -26.700 1.00 85.38 136 PRO A N 1
ATOM 1061 C CA . PRO A 1 136 ? 4.277 8.181 -27.590 1.00 85.38 136 PRO A CA 1
ATOM 1062 C C . PRO A 1 136 ? 5.659 7.871 -27.013 1.00 85.38 136 PRO A C 1
ATOM 1064 O O . PRO A 1 136 ? 5.861 7.827 -25.800 1.00 85.38 136 PRO A O 1
ATOM 1067 N N . ASP A 1 137 ? 6.635 7.714 -27.910 1.00 84.38 137 ASP A N 1
ATOM 1068 C CA . ASP A 1 137 ? 8.027 7.385 -27.568 1.00 84.38 137 ASP A CA 1
ATOM 1069 C C . ASP A 1 137 ? 8.728 8.475 -26.735 1.00 84.38 137 ASP A C 1
ATOM 1071 O O . ASP A 1 137 ? 9.746 8.210 -26.095 1.00 84.38 137 ASP A O 1
ATOM 1075 N N . ASP A 1 138 ? 8.187 9.698 -26.716 1.00 81.62 138 ASP A N 1
ATOM 1076 C CA . ASP A 1 138 ? 8.655 10.779 -25.843 1.00 81.62 138 ASP A CA 1
ATOM 1077 C C . ASP A 1 138 ? 8.248 10.584 -24.369 1.00 81.62 138 ASP A C 1
ATOM 1079 O O . ASP A 1 138 ? 8.782 11.251 -23.479 1.00 81.62 138 ASP A O 1
ATOM 1083 N N . GLY A 1 139 ? 7.362 9.621 -24.090 1.00 77.75 139 GLY A N 1
ATOM 1084 C CA . GLY A 1 139 ? 6.899 9.276 -22.754 1.00 77.75 139 GLY A CA 1
ATOM 1085 C C . GLY A 1 139 ? 5.829 10.211 -22.199 1.00 77.75 139 GLY A C 1
ATOM 1086 O O . GLY A 1 139 ? 5.570 10.164 -20.993 1.00 77.75 139 GLY A O 1
ATOM 1087 N N . SER A 1 140 ? 5.224 11.054 -23.036 1.00 83.75 140 SER A N 1
ATOM 1088 C CA . SER A 1 140 ? 4.034 11.822 -22.674 1.00 83.75 140 SER A CA 1
ATOM 1089 C C . SER A 1 140 ? 2.867 10.884 -22.346 1.00 83.75 140 SER A C 1
ATOM 1091 O O . SER A 1 140 ? 2.684 9.836 -22.963 1.00 83.75 140 SER A O 1
ATOM 1093 N N . PHE A 1 141 ? 2.063 11.234 -21.340 1.00 82.06 141 PHE A N 1
ATOM 1094 C CA . PHE A 1 141 ? 0.899 10.438 -20.934 1.00 82.06 141 PHE A CA 1
ATOM 1095 C C . PHE A 1 141 ? -0.328 10.765 -21.796 1.00 82.06 141 PHE A C 1
ATOM 1097 O O . PHE A 1 141 ? -1.376 11.159 -21.289 1.00 82.06 141 PHE A O 1
ATOM 1104 N N . GLU A 1 142 ? -0.182 10.606 -23.110 1.00 83.06 142 GLU A N 1
ATOM 1105 C CA . GLU A 1 142 ? -1.249 10.777 -24.095 1.00 83.06 142 GLU A CA 1
ATOM 1106 C C . GLU A 1 142 ? -1.539 9.435 -24.774 1.00 83.06 142 GLU A C 1
ATOM 1108 O O . GLU A 1 142 ? -0.632 8.737 -25.213 1.00 83.06 142 GLU A O 1
ATOM 1113 N N . LEU A 1 143 ? -2.807 9.031 -24.855 1.00 81.75 143 LEU A N 1
ATOM 1114 C CA . LEU A 1 143 ? -3.171 7.777 -25.519 1.00 81.75 143 LEU A CA 1
ATOM 1115 C C . LEU A 1 143 ? -3.042 7.925 -27.040 1.00 81.75 143 LEU A C 1
ATOM 1117 O O . LEU A 1 143 ? -3.751 8.725 -27.649 1.00 81.75 143 LEU A O 1
ATOM 1121 N N . LEU A 1 144 ? -2.189 7.108 -27.664 1.00 76.44 144 LEU A N 1
ATOM 1122 C CA . LEU A 1 144 ? -2.036 7.073 -29.126 1.00 76.44 144 LEU A CA 1
ATOM 1123 C C . LEU A 1 144 ? -3.164 6.316 -29.831 1.00 76.44 144 LEU A C 1
ATOM 1125 O O . LEU A 1 144 ? -3.477 6.582 -30.992 1.00 76.44 144 LEU A O 1
ATOM 1129 N N . VAL A 1 145 ? -3.775 5.361 -29.135 1.00 62.19 145 VAL A N 1
ATOM 1130 C CA . VAL A 1 145 ? -4.901 4.583 -29.642 1.00 62.19 145 VAL A CA 1
ATOM 1131 C C . VAL A 1 145 ? -6.109 4.910 -28.783 1.00 62.19 145 VAL A C 1
ATOM 1133 O O . VAL A 1 145 ? -6.094 4.689 -27.573 1.00 62.19 145 VAL A O 1
ATOM 1136 N N . ALA A 1 146 ? -7.171 5.411 -29.415 1.00 50.91 146 ALA A N 1
ATOM 1137 C CA . ALA A 1 146 ? -8.485 5.489 -28.796 1.00 50.91 146 ALA A CA 1
ATOM 1138 C C . ALA A 1 146 ? -8.986 4.057 -28.565 1.00 50.91 146 ALA A C 1
ATOM 1140 O O . ALA A 1 146 ? -9.654 3.469 -29.414 1.00 50.91 146 ALA A O 1
ATOM 1141 N N . GLN A 1 147 ? -8.607 3.458 -27.438 1.00 48.25 147 GLN A N 1
ATOM 1142 C CA . GLN A 1 147 ? -9.325 2.297 -26.946 1.00 48.25 147 GLN A CA 1
ATOM 1143 C C . GLN A 1 147 ? -10.717 2.766 -26.545 1.00 48.25 147 GLN A C 1
ATOM 1145 O O . GLN A 1 147 ? -10.865 3.828 -25.936 1.00 48.25 147 GLN A O 1
ATOM 1150 N N . GLU A 1 148 ? -11.732 1.982 -26.915 1.00 44.78 148 GLU A N 1
ATOM 1151 C CA . GLU A 1 148 ? -13.056 2.127 -26.330 1.00 44.78 148 GLU A CA 1
ATOM 1152 C C . GLU A 1 148 ? -12.854 2.231 -24.826 1.00 44.78 148 GLU A C 1
ATOM 1154 O O . GLU A 1 148 ? -12.346 1.299 -24.198 1.00 44.78 148 GLU A O 1
ATOM 1159 N N . VAL A 1 149 ? -13.199 3.398 -24.273 1.00 44.88 149 VAL A N 1
ATOM 1160 C CA . VAL A 1 149 ? -13.451 3.555 -22.849 1.00 44.88 149 VAL A CA 1
ATOM 1161 C C . VAL A 1 149 ? -14.276 2.333 -22.504 1.00 44.88 149 VAL A C 1
ATOM 1163 O O . VAL A 1 149 ? -15.408 2.217 -22.982 1.00 44.88 149 VAL A O 1
ATOM 1166 N N . ARG A 1 150 ? -13.708 1.380 -21.752 1.00 42.94 150 ARG A N 1
ATOM 1167 C CA . ARG A 1 150 ? -14.544 0.402 -21.076 1.00 42.94 150 ARG A CA 1
ATOM 1168 C C . ARG A 1 150 ? -15.451 1.298 -20.262 1.00 42.94 150 ARG A C 1
ATOM 1170 O O . ARG A 1 150 ? -15.003 1.867 -19.270 1.00 42.94 150 ARG A O 1
ATOM 1177 N N . THR A 1 151 ? -16.690 1.505 -20.733 1.00 35.88 151 THR A N 1
ATOM 1178 C CA . THR A 1 151 ? -17.774 2.021 -19.897 1.00 35.88 151 THR A CA 1
ATOM 1179 C C . THR A 1 151 ? -17.552 1.305 -18.597 1.00 35.88 151 THR A C 1
ATOM 1181 O O . THR A 1 151 ? -17.463 0.072 -18.708 1.00 35.88 151 THR A O 1
ATOM 1184 N N . PRO A 1 152 ? -17.328 2.021 -17.471 1.00 39.81 152 PRO A N 1
ATOM 1185 C CA . PRO A 1 152 ? -16.990 1.379 -16.218 1.00 39.81 152 PRO A CA 1
ATOM 1186 C C . PRO A 1 152 ? -17.987 0.255 -16.142 1.00 39.81 152 PRO A C 1
ATOM 1188 O O . PRO A 1 152 ? -19.193 0.523 -16.130 1.00 39.81 152 PRO A O 1
ATOM 1191 N N . GLN A 1 153 ? -17.517 -0.991 -16.307 1.00 37.22 153 GLN A N 1
ATOM 1192 C CA . GLN A 1 153 ? -18.422 -2.085 -16.067 1.00 37.22 153 GLN A CA 1
ATOM 11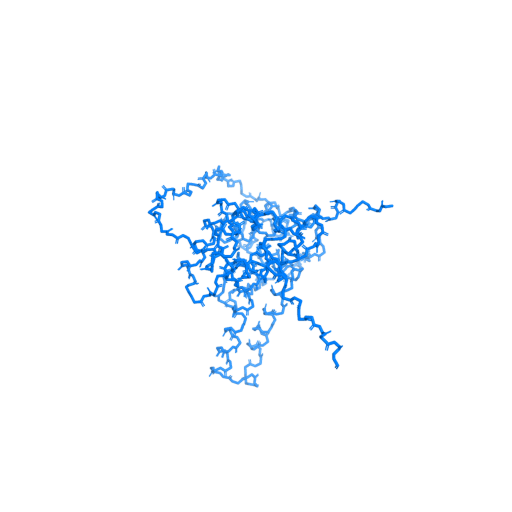93 C C . GLN A 1 153 ? -18.792 -1.748 -14.640 1.00 37.22 153 GLN A C 1
ATOM 1195 O O . GLN A 1 153 ? -17.859 -1.602 -13.834 1.00 37.22 153 GLN A O 1
ATOM 1200 N N . PRO A 1 154 ? -20.077 -1.456 -14.328 1.00 40.06 154 PRO A N 1
ATOM 1201 C CA . PRO A 1 154 ? -20.447 -1.447 -12.936 1.00 40.06 154 PRO A CA 1
ATOM 1202 C C . PRO A 1 154 ? -19.835 -2.745 -12.482 1.00 40.06 154 PRO A C 1
ATOM 1204 O O . PRO A 1 154 ? -20.071 -3.771 -13.134 1.00 40.06 154 PRO A O 1
ATOM 1207 N N . LEU A 1 155 ? -18.887 -2.660 -11.548 1.00 38.00 155 LEU A N 1
ATOM 1208 C CA . LEU A 1 155 ? -18.351 -3.838 -10.929 1.00 38.00 155 LEU A CA 1
ATOM 1209 C C . LEU A 1 155 ? -19.643 -4.466 -10.443 1.00 38.00 155 LEU A C 1
ATOM 1211 O O . LEU A 1 155 ? -20.229 -4.048 -9.445 1.00 38.00 155 LEU A O 1
ATOM 1215 N N . MET A 1 156 ? -20.151 -5.425 -11.212 1.00 35.19 156 MET A N 1
ATOM 1216 C CA . MET A 1 156 ? -21.016 -6.446 -10.728 1.00 35.19 156 MET A CA 1
ATOM 1217 C C . MET A 1 156 ? -20.012 -7.211 -9.888 1.00 35.19 156 MET A C 1
ATOM 1219 O O . MET A 1 156 ? -19.533 -8.277 -10.266 1.00 35.19 156 MET A O 1
ATOM 1223 N N . VAL A 1 157 ? -19.662 -6.602 -8.737 1.00 41.41 157 VAL A N 1
ATOM 1224 C CA . VAL A 1 157 ? -19.631 -7.259 -7.455 1.00 41.41 157 VAL A CA 1
ATOM 1225 C C . VAL A 1 157 ? -20.799 -8.184 -7.605 1.00 41.41 157 VAL A C 1
ATOM 1227 O O . VAL A 1 157 ? -21.955 -7.757 -7.594 1.00 41.41 157 VAL A O 1
ATOM 1230 N N . THR A 1 158 ? -20.478 -9.409 -8.005 1.00 35.62 158 THR A N 1
ATOM 1231 C CA . THR A 1 158 ? -21.467 -10.445 -8.080 1.00 35.62 158 THR A CA 1
ATOM 1232 C C . THR A 1 158 ? -21.883 -10.475 -6.637 1.00 35.62 158 THR A C 1
ATOM 1234 O O . THR A 1 158 ? -21.116 -10.903 -5.774 1.00 35.62 158 THR A O 1
ATOM 1237 N N . THR A 1 159 ? -23.032 -9.870 -6.358 1.00 40.94 159 THR A N 1
ATOM 1238 C CA . THR A 1 159 ? -23.747 -10.009 -5.116 1.00 40.94 159 THR A CA 1
ATOM 1239 C C . THR A 1 159 ? -24.185 -11.458 -5.141 1.00 40.94 159 THR A C 1
ATOM 1241 O O . THR A 1 159 ? -25.347 -11.791 -5.341 1.00 40.94 159 THR A O 1
ATOM 1244 N N . GLN A 1 160 ? -23.209 -12.361 -4.997 1.00 35.78 160 GLN A N 1
ATOM 1245 C CA . GLN A 1 160 ? -23.483 -13.638 -4.413 1.00 35.78 160 GLN A CA 1
ATOM 1246 C C . GLN A 1 160 ? -24.155 -13.256 -3.102 1.00 35.78 160 GLN A C 1
ATOM 1248 O O . GLN A 1 160 ? -23.556 -12.505 -2.322 1.00 35.78 160 GLN A O 1
ATOM 1253 N N . PRO A 1 161 ? -25.419 -13.647 -2.899 1.00 35.84 161 PRO A N 1
ATOM 1254 C CA . PRO A 1 161 ? -26.045 -13.448 -1.615 1.00 35.84 161 PRO A CA 1
ATOM 1255 C C . PRO A 1 161 ? -25.130 -14.157 -0.628 1.00 35.84 161 PRO A C 1
ATOM 1257 O O . PRO A 1 161 ? -24.933 -15.372 -0.703 1.00 35.84 161 PRO A O 1
ATOM 1260 N N . ILE A 1 162 ? -24.469 -13.371 0.217 1.00 42.78 162 ILE A N 1
ATOM 1261 C CA . ILE A 1 162 ? -23.600 -13.910 1.243 1.00 42.78 162 ILE A CA 1
ATOM 1262 C C . ILE A 1 162 ? -24.520 -14.729 2.130 1.00 42.78 162 ILE A C 1
ATOM 1264 O O . ILE A 1 162 ? -25.388 -14.201 2.826 1.00 42.78 162 ILE A O 1
ATOM 1268 N N . VAL A 1 163 ? -24.330 -16.043 2.061 1.00 42.50 163 VAL A N 1
ATOM 1269 C CA . VAL A 1 163 ? -24.586 -16.944 3.174 1.00 42.50 163 VAL A CA 1
ATOM 1270 C C . VAL A 1 163 ? -23.973 -16.253 4.385 1.00 42.50 163 VAL A C 1
ATOM 1272 O O . VAL A 1 163 ? -22.752 -16.120 4.438 1.00 42.50 163 VAL A O 1
ATOM 1275 N N . GLN A 1 164 ? -24.825 -15.719 5.264 1.00 45.06 164 GLN A N 1
ATOM 1276 C CA . GLN A 1 164 ? -24.462 -14.991 6.477 1.00 45.06 164 GLN A CA 1
ATOM 1277 C C . GLN A 1 164 ? -23.551 -15.873 7.337 1.00 45.06 164 GLN A C 1
ATOM 1279 O O . GLN A 1 164 ? -24.012 -16.618 8.197 1.00 45.06 164 GLN A O 1
ATOM 1284 N N . GLN A 1 165 ? -22.249 -15.839 7.074 1.00 56.78 165 GLN A N 1
ATOM 1285 C CA . GLN A 1 165 ? -21.267 -16.294 8.036 1.00 56.78 165 GLN A CA 1
ATOM 1286 C C . GLN A 1 165 ? -21.115 -15.166 9.060 1.00 56.78 165 GLN A C 1
ATOM 1288 O O . GLN A 1 165 ? -21.043 -14.002 8.654 1.00 56.78 165 GLN A O 1
ATOM 1293 N N . PRO A 1 166 ? -21.125 -15.475 10.368 1.00 65.19 166 PRO A N 1
ATOM 1294 C CA . PRO A 1 166 ? -20.909 -14.465 11.391 1.00 65.19 166 PRO A CA 1
ATOM 1295 C C . PRO A 1 16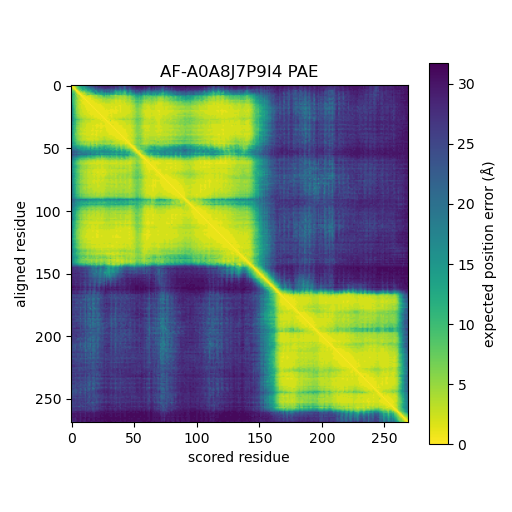6 ? -19.540 -13.828 11.154 1.00 65.19 166 PRO A C 1
ATOM 1297 O O . PRO A 1 166 ? -18.531 -14.527 11.034 1.00 65.19 166 PRO A O 1
ATOM 1300 N N . MET A 1 167 ? -19.529 -12.505 11.013 1.00 77.38 167 MET A N 1
ATOM 1301 C CA . MET A 1 167 ? -18.300 -11.761 10.774 1.00 77.38 167 MET A CA 1
ATOM 1302 C C . MET A 1 167 ? -17.466 -11.758 12.059 1.00 77.38 167 MET A C 1
ATOM 1304 O O . MET A 1 167 ? -18.025 -11.809 13.156 1.00 77.38 167 MET A O 1
ATOM 1308 N N . PRO A 1 168 ? -16.128 -11.700 11.965 1.00 88.62 168 PRO A N 1
ATOM 1309 C CA . PRO A 1 168 ? -15.304 -11.497 13.148 1.00 88.62 168 PRO A CA 1
ATOM 1310 C C . PRO A 1 168 ? -15.723 -10.212 13.873 1.00 88.62 168 PRO A C 1
ATOM 1312 O O . PRO A 1 168 ? -15.936 -9.185 13.225 1.00 88.62 168 PRO A O 1
ATOM 1315 N N . MET A 1 169 ? -15.787 -10.255 15.207 1.00 90.38 169 MET A N 1
ATOM 1316 C CA . MET A 1 169 ? -16.240 -9.135 16.046 1.00 90.38 169 MET A CA 1
ATOM 1317 C C . MET A 1 169 ? -15.472 -7.844 15.746 1.00 90.38 169 MET A C 1
ATOM 1319 O O . MET A 1 169 ? -16.066 -6.778 15.642 1.00 90.38 169 MET A O 1
ATOM 1323 N N . LEU A 1 170 ? -14.164 -7.934 15.500 1.00 91.19 170 LEU A N 1
ATOM 1324 C CA . LEU A 1 170 ? -13.355 -6.779 15.113 1.00 91.19 170 LEU A CA 1
ATOM 1325 C C . LEU A 1 170 ? -13.863 -6.058 13.843 1.00 91.19 170 LEU A C 1
ATOM 1327 O O . LEU A 1 170 ? -13.815 -4.832 13.778 1.00 91.19 170 LEU A O 1
ATOM 1331 N N . VAL A 1 171 ? -14.397 -6.788 12.855 1.00 89.94 171 VAL A N 1
ATOM 1332 C CA . VAL A 1 171 ? -15.005 -6.191 11.647 1.00 89.94 171 VAL A CA 1
ATOM 1333 C C . VAL A 1 171 ? -16.339 -5.526 11.981 1.00 89.94 171 VAL A C 1
ATOM 1335 O O . VAL A 1 171 ? -16.637 -4.450 11.462 1.00 89.94 171 VAL A O 1
ATOM 1338 N N . GLU A 1 172 ? -17.129 -6.134 12.868 1.00 89.88 172 GLU A N 1
ATOM 1339 C CA . GLU A 1 172 ? -18.382 -5.542 13.349 1.00 89.88 172 GLU A CA 1
ATOM 1340 C C . GLU A 1 172 ? -18.117 -4.228 14.089 1.00 89.88 172 GLU A C 1
ATOM 1342 O O . GLU A 1 172 ? -18.751 -3.221 13.789 1.00 89.88 172 GLU A O 1
ATOM 1347 N N . LEU A 1 173 ? -17.108 -4.192 14.963 1.00 91.50 173 LEU A N 1
ATOM 1348 C CA . LEU A 1 173 ? -16.709 -2.984 15.686 1.00 91.50 173 LEU A CA 1
ATOM 1349 C C . LEU A 1 173 ? -16.279 -1.856 14.749 1.00 91.50 173 LEU A C 1
ATOM 1351 O O . LEU A 1 173 ? -16.687 -0.710 14.934 1.00 91.50 173 LEU A O 1
ATOM 1355 N N . LEU A 1 174 ? -15.489 -2.169 13.720 1.00 89.44 174 LEU A N 1
ATOM 1356 C CA . LEU A 1 174 ? -15.078 -1.185 12.718 1.00 89.44 174 LEU A CA 1
ATOM 1357 C C . LEU A 1 174 ? -16.272 -0.615 11.949 1.00 89.44 174 LEU A C 1
ATOM 1359 O O . LEU A 1 174 ? -16.311 0.584 11.667 1.00 89.44 174 LEU A O 1
ATOM 1363 N N . LYS A 1 175 ? -17.244 -1.465 11.608 1.00 86.81 175 LYS A N 1
ATOM 1364 C CA . LYS A 1 175 ? -18.455 -1.059 10.893 1.00 86.81 175 LYS A CA 1
ATOM 1365 C C . LYS A 1 175 ? -19.342 -0.163 11.764 1.00 86.81 175 LYS A C 1
ATOM 1367 O O . LYS A 1 175 ? -19.768 0.898 11.309 1.00 86.81 175 LYS A O 1
ATOM 1372 N N . GLU A 1 176 ? -19.585 -0.563 13.010 1.00 86.00 176 GLU A N 1
ATOM 1373 C CA . GLU A 1 176 ? -20.438 0.161 13.966 1.00 86.00 176 GLU A CA 1
ATOM 1374 C C . GLU A 1 176 ? -19.811 1.482 14.440 1.00 86.00 176 GLU A C 1
ATOM 1376 O O . GLU A 1 176 ? -20.517 2.457 14.682 1.00 86.00 176 GLU A O 1
ATOM 1381 N N . ALA A 1 177 ? -18.479 1.562 14.520 1.00 86.56 177 ALA A N 1
ATOM 1382 C CA . ALA A 1 177 ? -17.764 2.810 14.802 1.00 86.56 177 ALA A CA 1
ATOM 1383 C C . ALA A 1 177 ? -17.462 3.647 13.541 1.00 86.56 177 ALA A C 1
ATOM 1385 O O . ALA A 1 177 ? -16.746 4.651 13.622 1.00 86.56 177 ALA A O 1
ATOM 1386 N N . HIS A 1 178 ? -18.006 3.255 12.383 1.00 84.38 178 HIS A N 1
ATOM 1387 C CA . HIS A 1 178 ? -17.847 3.946 11.101 1.00 84.38 178 HIS A CA 1
ATOM 1388 C C . HIS A 1 178 ? -16.378 4.200 10.717 1.00 84.38 178 HIS A C 1
ATOM 1390 O O . HIS A 1 178 ? -16.015 5.287 10.260 1.00 84.38 178 HIS A O 1
ATOM 1396 N N . PHE A 1 179 ? -15.517 3.208 10.938 1.00 78.62 179 PHE A N 1
ATOM 1397 C CA . PHE A 1 179 ? -14.180 3.157 10.339 1.00 78.62 179 PHE A CA 1
ATOM 1398 C C . PHE A 1 179 ? -14.219 2.579 8.926 1.00 78.62 179 PHE A C 1
ATOM 1400 O O . PHE A 1 179 ? -13.421 2.969 8.081 1.00 78.62 179 PHE A O 1
ATOM 1407 N N . ILE A 1 180 ? -15.154 1.659 8.673 1.00 80.88 180 ILE A N 1
ATOM 1408 C CA . ILE A 1 180 ? -15.303 0.963 7.394 1.00 80.88 180 ILE A CA 1
ATOM 1409 C C . ILE A 1 180 ? -16.777 0.904 6.981 1.00 80.88 180 ILE A C 1
ATOM 1411 O O . ILE A 1 180 ? -17.669 0.810 7.828 1.00 80.88 180 ILE A O 1
ATOM 1415 N N . GLY A 1 181 ? -17.040 0.953 5.678 1.00 75.38 181 GLY A N 1
ATOM 1416 C CA . GLY A 1 181 ? -18.360 0.778 5.085 1.00 75.38 181 GLY A CA 1
ATOM 1417 C C . GLY A 1 181 ? -18.564 -0.628 4.521 1.00 75.38 181 GLY A C 1
ATOM 1418 O O . GLY A 1 181 ? -17.739 -1.528 4.668 1.00 75.38 181 GLY A O 1
ATOM 1419 N N . ALA A 1 182 ? -19.703 -0.842 3.858 1.00 74.38 182 ALA A N 1
ATOM 1420 C CA . ALA A 1 182 ? -20.051 -2.148 3.294 1.00 74.38 182 ALA A CA 1
ATOM 1421 C C . ALA A 1 182 ? -19.057 -2.627 2.215 1.00 74.38 182 ALA A C 1
ATOM 1423 O O . ALA A 1 182 ? -18.829 -3.830 2.086 1.00 74.38 182 ALA A O 1
ATOM 1424 N N . ALA A 1 183 ? -18.453 -1.699 1.467 1.00 69.94 183 ALA A N 1
ATOM 1425 C CA . ALA A 1 183 ? -17.463 -2.013 0.441 1.00 69.94 183 ALA A CA 1
ATOM 1426 C C . ALA A 1 183 ? -16.140 -2.489 1.063 1.00 69.94 183 ALA A C 1
ATOM 1428 O O . ALA A 1 183 ? -15.587 -3.507 0.652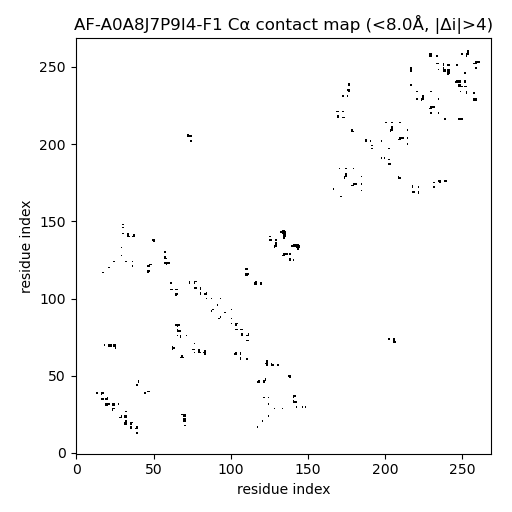 1.00 69.94 183 ALA A O 1
ATOM 1429 N N . GLU A 1 184 ? -15.672 -1.811 2.108 1.00 77.31 184 GLU A N 1
ATOM 1430 C CA . GLU A 1 184 ? -14.446 -2.156 2.828 1.00 77.31 184 GLU A CA 1
ATOM 1431 C C . GLU A 1 184 ? -14.596 -3.470 3.603 1.00 77.31 184 GLU A C 1
ATOM 1433 O O . GLU A 1 184 ? -13.673 -4.280 3.637 1.00 77.31 184 GLU A O 1
ATOM 1438 N N . VAL A 1 185 ? -15.783 -3.737 4.161 1.00 79.44 185 VAL A N 1
ATOM 1439 C CA . VAL A 1 185 ? -16.113 -5.036 4.772 1.00 79.44 185 VAL A CA 1
ATOM 1440 C C . VAL A 1 185 ? -15.959 -6.165 3.748 1.00 79.44 185 VAL A C 1
ATOM 1442 O O . VAL A 1 185 ? -15.385 -7.214 4.056 1.00 79.44 185 VAL A O 1
ATOM 1445 N N . GLN A 1 186 ? -16.427 -5.954 2.516 1.00 74.88 186 GLN A N 1
ATOM 1446 C CA . GLN A 1 186 ? -16.275 -6.929 1.438 1.00 74.88 186 GLN A CA 1
ATOM 1447 C C . GLN A 1 186 ? -14.806 -7.106 1.036 1.00 74.88 186 GLN A C 1
ATOM 1449 O O . GLN A 1 186 ? -14.351 -8.237 0.856 1.00 74.88 186 GLN A O 1
ATOM 1454 N N . ALA A 1 187 ? -14.055 -6.007 0.938 1.00 72.50 187 ALA A N 1
ATOM 1455 C CA . ALA A 1 187 ? -12.629 -6.035 0.630 1.00 72.50 187 ALA A CA 1
ATOM 1456 C C . ALA A 1 187 ? -11.835 -6.816 1.691 1.00 72.50 187 ALA A C 1
ATOM 1458 O O . ALA A 1 187 ? -11.087 -7.729 1.342 1.00 72.50 187 ALA A O 1
ATOM 1459 N N . LEU A 1 188 ? -12.067 -6.546 2.980 1.00 80.06 188 LEU A N 1
ATOM 1460 C CA . LEU A 1 188 ? -11.458 -7.282 4.093 1.00 80.06 188 LEU A CA 1
ATOM 1461 C C . LEU A 1 188 ? -11.825 -8.766 4.062 1.00 80.06 188 LEU A C 1
ATOM 1463 O O . LEU A 1 188 ? -10.958 -9.618 4.230 1.00 80.06 188 LEU A O 1
ATOM 1467 N N . THR A 1 189 ? -13.089 -9.093 3.786 1.00 81.62 189 THR A N 1
ATOM 1468 C CA . THR A 1 189 ? -13.541 -10.490 3.675 1.00 81.62 189 THR A CA 1
ATOM 1469 C C . THR A 1 189 ? -12.802 -11.230 2.562 1.00 81.62 189 THR A C 1
ATOM 1471 O O . THR A 1 189 ? -12.392 -12.379 2.737 1.00 81.62 189 THR A O 1
ATOM 1474 N N . ASN A 1 190 ? -12.596 -10.573 1.420 1.00 75.06 190 ASN A N 1
ATOM 1475 C CA . ASN A 1 190 ? -11.826 -11.135 0.317 1.00 75.06 190 ASN A CA 1
ATOM 1476 C C . ASN A 1 190 ? -10.346 -11.296 0.698 1.00 75.06 190 ASN A C 1
ATOM 1478 O O . ASN A 1 190 ? -9.779 -12.358 0.461 1.00 75.06 190 ASN A O 1
ATOM 1482 N N . GLN A 1 191 ? -9.738 -10.301 1.353 1.00 71.69 191 GLN A N 1
ATOM 1483 C CA . GLN A 1 191 ? -8.348 -10.371 1.822 1.00 71.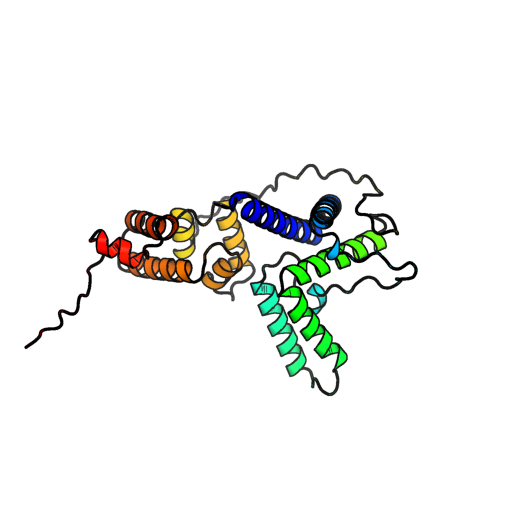69 191 GLN A CA 1
ATOM 1484 C C . GLN A 1 191 ? -8.131 -11.507 2.828 1.00 71.69 191 GLN A C 1
ATOM 1486 O O . GLN A 1 191 ? -7.173 -12.262 2.689 1.00 71.69 191 GLN A O 1
ATOM 1491 N N . MET A 1 192 ? -9.044 -11.691 3.786 1.00 79.81 192 MET A N 1
ATOM 1492 C CA . MET A 1 192 ? -8.995 -12.800 4.745 1.00 79.81 192 MET A CA 1
ATOM 1493 C C . MET A 1 192 ? -9.061 -14.173 4.062 1.00 79.81 192 MET A C 1
ATOM 1495 O O . MET A 1 192 ? -8.421 -15.119 4.513 1.00 79.81 192 MET A O 1
ATOM 1499 N N . ARG A 1 193 ? -9.837 -14.297 2.975 1.00 77.69 193 ARG A N 1
ATOM 1500 C CA . ARG A 1 193 ? -9.931 -15.540 2.192 1.00 77.69 193 ARG A CA 1
ATOM 1501 C C . ARG A 1 193 ? -8.677 -15.794 1.366 1.00 77.69 193 ARG A C 1
ATOM 1503 O O . ARG A 1 193 ? -8.223 -16.932 1.299 1.00 77.69 193 ARG A O 1
ATOM 1510 N N . SER A 1 194 ? -8.138 -14.752 0.740 1.00 68.31 194 SER A N 1
ATOM 1511 C CA . SER A 1 194 ? -6.926 -14.844 -0.077 1.00 68.31 194 SER A CA 1
ATOM 1512 C C . SER A 1 194 ? -5.670 -15.083 0.767 1.00 68.31 194 SER A C 1
ATOM 1514 O O . SER A 1 194 ? -4.726 -15.706 0.287 1.00 68.31 194 SER A O 1
ATOM 1516 N N . PHE A 1 195 ? -5.662 -14.627 2.025 1.00 72.25 195 PHE A N 1
ATOM 1517 C CA . PHE A 1 195 ? -4.504 -14.682 2.918 1.00 72.25 195 PHE A CA 1
ATOM 1518 C C . PHE A 1 195 ? -4.888 -15.165 4.330 1.00 72.25 195 PHE A C 1
ATOM 1520 O O . PHE A 1 195 ? -4.879 -14.373 5.275 1.00 72.25 195 PHE A O 1
ATOM 1527 N N . PRO A 1 196 ? -5.190 -16.464 4.513 1.00 78.06 196 PRO A N 1
ATOM 1528 C CA . PRO A 1 196 ? -5.663 -16.999 5.795 1.00 78.06 196 PRO A CA 1
ATOM 1529 C C . PRO A 1 196 ? -4.604 -16.974 6.911 1.00 78.06 196 PRO A C 1
ATOM 1531 O O . PRO A 1 196 ? -4.956 -17.016 8.087 1.00 78.06 196 PRO A O 1
ATOM 1534 N N . ASP A 1 197 ? -3.318 -16.891 6.558 1.00 81.44 197 ASP A N 1
ATOM 1535 C CA . ASP A 1 197 ? -2.204 -16.882 7.516 1.00 81.44 197 ASP A CA 1
ATOM 1536 C C . ASP A 1 197 ? -1.933 -15.494 8.128 1.00 81.44 197 ASP A C 1
ATOM 1538 O O . ASP A 1 197 ? -1.133 -15.376 9.060 1.00 81.44 197 ASP A O 1
ATOM 1542 N N . VAL A 1 198 ? -2.555 -14.431 7.603 1.00 76.12 198 VAL A N 1
ATOM 1543 C CA . VAL A 1 198 ? -2.347 -13.059 8.086 1.00 76.12 198 VAL A CA 1
ATOM 1544 C C . VAL A 1 198 ? -3.406 -12.717 9.140 1.00 76.12 198 VAL A C 1
ATOM 1546 O O . VAL A 1 198 ? -4.602 -12.811 8.855 1.00 76.12 198 VAL A O 1
ATOM 1549 N N . PRO A 1 199 ? -3.009 -12.279 10.350 1.00 87.38 199 PRO A N 1
ATOM 1550 C CA . PRO A 1 199 ? -3.956 -11.834 11.363 1.00 87.38 199 PRO A CA 1
ATOM 1551 C C . PRO A 1 199 ? -4.823 -10.671 10.870 1.00 87.38 199 PRO A C 1
ATOM 1553 O 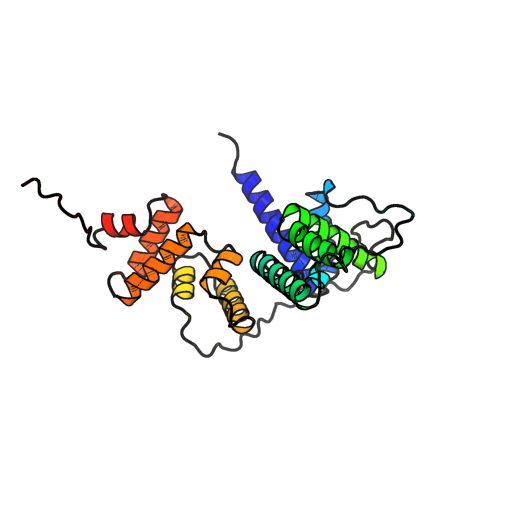O . PRO A 1 199 ? -4.331 -9.710 10.280 1.00 87.38 199 PRO A O 1
ATOM 1556 N N . LEU A 1 200 ? -6.118 -10.711 11.188 1.00 87.56 200 LEU A N 1
ATOM 1557 C CA . LEU A 1 200 ? -7.069 -9.667 10.796 1.00 87.56 200 LEU A CA 1
ATOM 1558 C C . LEU A 1 200 ? -6.643 -8.266 11.274 1.00 87.56 200 LEU A C 1
ATOM 1560 O O . LEU A 1 200 ? -6.782 -7.298 10.531 1.00 87.56 200 LEU A O 1
ATOM 1564 N N . ALA A 1 201 ? -6.082 -8.153 12.482 1.00 87.75 201 ALA A N 1
ATOM 1565 C CA . ALA A 1 201 ? -5.578 -6.881 13.003 1.00 87.75 201 ALA A CA 1
ATOM 1566 C C . ALA A 1 201 ? -4.477 -6.280 12.109 1.00 87.75 201 ALA A C 1
ATOM 1568 O O . ALA A 1 201 ? -4.483 -5.076 11.855 1.00 87.75 201 ALA A O 1
ATOM 1569 N N . ASP A 1 202 ? -3.588 -7.118 11.571 1.00 84.00 202 ASP A N 1
ATOM 1570 C CA . ASP A 1 202 ? -2.513 -6.675 10.681 1.00 84.00 202 ASP A CA 1
ATOM 1571 C C . ASP A 1 202 ? -3.070 -6.227 9.325 1.00 84.00 202 ASP A C 1
ATOM 1573 O O . ASP A 1 202 ? -2.616 -5.221 8.775 1.00 84.00 202 ASP A O 1
ATOM 1577 N N . LEU A 1 203 ? -4.095 -6.919 8.809 1.00 82.94 203 LEU A N 1
ATOM 1578 C CA . LEU A 1 203 ? -4.806 -6.500 7.597 1.00 82.94 203 LEU A CA 1
ATOM 1579 C C . LEU A 1 203 ? -5.440 -5.116 7.785 1.00 82.94 203 LEU A C 1
ATOM 1581 O O . LEU A 1 203 ? -5.201 -4.224 6.972 1.00 82.94 203 LEU A O 1
ATOM 1585 N N . ILE A 1 204 ? -6.163 -4.906 8.888 1.00 86.06 204 ILE A N 1
ATOM 1586 C CA . ILE A 1 204 ? -6.836 -3.636 9.198 1.00 86.06 204 ILE A CA 1
ATOM 1587 C C . ILE A 1 204 ? -5.829 -2.486 9.339 1.00 86.06 204 ILE A C 1
ATOM 1589 O O . ILE A 1 204 ? -6.021 -1.431 8.733 1.00 86.06 204 ILE A O 1
ATOM 1593 N N . LEU A 1 205 ? -4.753 -2.688 10.110 1.00 82.56 205 LEU A N 1
ATOM 1594 C CA . LEU A 1 205 ? -3.695 -1.685 10.280 1.00 82.56 205 LEU A CA 1
ATOM 1595 C C . LEU A 1 205 ? -3.032 -1.357 8.944 1.00 82.56 205 LEU A C 1
ATOM 1597 O O . LEU A 1 205 ? -2.751 -0.200 8.642 1.00 82.56 205 LEU A O 1
ATOM 1601 N N . SER A 1 206 ? -2.815 -2.371 8.109 1.00 78.25 206 SER A N 1
ATOM 1602 C CA . SER A 1 206 ? -2.159 -2.171 6.826 1.00 78.25 206 SER A CA 1
ATOM 1603 C C . SER A 1 206 ? -2.998 -1.474 5.768 1.00 78.25 206 SER A C 1
ATOM 1605 O O . SER A 1 206 ? -2.442 -0.780 4.917 1.00 78.25 206 SER A O 1
ATOM 1607 N N . ALA A 1 207 ? -4.315 -1.653 5.832 1.00 75.25 207 ALA A N 1
ATOM 1608 C CA . ALA A 1 207 ? -5.266 -0.927 5.010 1.00 75.25 207 ALA A CA 1
ATOM 1609 C C . ALA A 1 207 ? -5.443 0.526 5.484 1.00 75.25 207 ALA A C 1
ATOM 1611 O O . ALA A 1 207 ? -6.056 1.323 4.781 1.00 75.25 207 ALA A O 1
ATOM 1612 N N . GLY A 1 208 ? -4.900 0.884 6.655 1.00 77.50 208 GLY A N 1
ATOM 1613 C CA . GLY A 1 208 ? -4.965 2.238 7.196 1.00 77.50 208 GLY A CA 1
ATOM 1614 C C . GLY A 1 208 ? -6.348 2.625 7.715 1.00 77.50 208 GLY A C 1
ATOM 1615 O O . GLY A 1 208 ? -6.608 3.810 7.896 1.00 77.50 208 GLY A O 1
ATOM 1616 N N . TYR A 1 209 ? -7.233 1.653 7.968 1.00 83.62 209 TYR A N 1
ATOM 1617 C CA . TYR A 1 209 ? -8.573 1.939 8.492 1.00 83.62 209 TYR A CA 1
ATOM 1618 C C . TYR A 1 209 ? -8.529 2.553 9.891 1.00 83.62 209 TYR A C 1
ATOM 1620 O O . TYR A 1 209 ? -9.409 3.333 10.245 1.00 83.62 209 TYR A O 1
ATOM 1628 N N . VAL A 1 210 ? -7.516 2.189 10.683 1.00 86.25 210 VAL A N 1
ATOM 1629 C CA . VAL A 1 210 ? -7.318 2.664 12.055 1.00 86.25 210 VAL A CA 1
ATOM 1630 C C . VAL A 1 210 ? -5.834 2.824 12.360 1.00 86.25 210 VAL A C 1
ATOM 1632 O O . VAL A 1 210 ? -4.984 2.153 11.775 1.00 86.25 210 VAL A O 1
ATOM 1635 N N . THR A 1 211 ? -5.526 3.679 13.326 1.00 86.62 211 THR A N 1
ATOM 1636 C CA . THR A 1 211 ? -4.189 3.820 13.914 1.00 86.62 211 THR A CA 1
ATOM 1637 C C . THR A 1 211 ? -3.880 2.698 14.913 1.00 86.62 211 THR A C 1
ATOM 1639 O O . THR A 1 211 ? -4.783 2.053 15.447 1.00 86.62 211 THR A O 1
ATOM 1642 N N . ASP A 1 212 ? -2.603 2.510 15.269 1.00 86.69 212 ASP A N 1
ATOM 1643 C CA . ASP A 1 212 ? -2.192 1.580 16.337 1.00 86.69 212 ASP A CA 1
ATOM 1644 C C . ASP A 1 212 ? -2.897 1.847 17.676 1.00 86.69 212 ASP A C 1
ATOM 1646 O O . ASP A 1 212 ? -3.156 0.927 18.454 1.00 86.69 212 ASP A O 1
ATOM 1650 N N . SER A 1 213 ? -3.193 3.116 17.972 1.00 87.50 213 SER A N 1
ATOM 1651 C CA . SER A 1 213 ? -3.915 3.476 19.190 1.00 87.50 213 SER A CA 1
ATOM 1652 C C . SER A 1 213 ? -5.372 3.030 19.129 1.00 87.50 213 SER A C 1
ATOM 1654 O O . SER A 1 213 ? -5.864 2.445 20.089 1.00 87.50 213 SER A O 1
ATOM 1656 N N . GLU A 1 214 ? -6.054 3.302 18.021 1.00 88.44 214 GLU A N 1
ATOM 1657 C CA . GLU A 1 214 ? -7.454 2.916 17.831 1.00 88.44 214 GLU A CA 1
ATOM 1658 C C . GLU A 1 214 ? -7.600 1.394 17.755 1.00 88.44 214 GLU A C 1
ATOM 1660 O O . GLU A 1 214 ? -8.553 0.847 18.304 1.00 88.44 214 GLU A O 1
ATOM 1665 N N . MET A 1 215 ? -6.619 0.689 17.181 1.00 93.31 215 MET A N 1
ATOM 1666 C CA . MET A 1 215 ? -6.577 -0.774 17.193 1.00 93.31 215 MET A CA 1
ATOM 1667 C C . MET A 1 215 ? -6.544 -1.334 18.621 1.00 93.31 215 MET A C 1
ATOM 1669 O O . MET A 1 215 ? -7.273 -2.274 18.930 1.00 93.31 215 MET A O 1
ATOM 1673 N N . LYS A 1 216 ? -5.759 -0.734 19.527 1.00 92.38 216 LYS A N 1
ATOM 1674 C CA . LYS A 1 216 ? -5.755 -1.136 20.945 1.00 92.38 216 LYS A CA 1
ATOM 1675 C C . LYS A 1 216 ? -7.114 -0.905 21.605 1.00 92.38 216 LYS A C 1
ATOM 1677 O O . LYS A 1 216 ? -7.559 -1.756 22.373 1.00 92.38 216 LYS A O 1
ATOM 1682 N N . SER A 1 217 ? -7.780 0.209 21.299 1.00 92.06 217 SER A N 1
ATOM 1683 C CA . SER A 1 217 ? -9.134 0.486 21.793 1.00 92.06 217 SER A CA 1
ATOM 1684 C C . SER A 1 217 ? -10.155 -0.522 21.253 1.00 92.06 217 SER A C 1
ATOM 1686 O O . SER A 1 217 ? -10.972 -1.024 22.020 1.00 92.06 217 SER A O 1
ATOM 1688 N N . LEU A 1 218 ? -10.060 -0.905 19.976 1.00 93.12 218 LEU A N 1
ATOM 1689 C CA . LEU A 1 218 ? -10.918 -1.921 19.358 1.00 93.12 218 LEU A CA 1
ATOM 1690 C C . LEU A 1 218 ? -10.707 -3.319 19.954 1.00 93.12 218 LEU A C 1
ATOM 1692 O O . LEU A 1 218 ? -11.679 -3.993 20.282 1.00 93.12 218 LEU A O 1
ATOM 1696 N N . GLN A 1 219 ? -9.458 -3.740 20.160 1.00 93.75 219 GLN A N 1
ATOM 1697 C CA . GLN A 1 219 ? -9.141 -5.016 20.815 1.00 93.75 219 GLN A CA 1
ATOM 1698 C C . GLN A 1 219 ? -9.627 -5.046 22.270 1.00 93.75 219 GLN A C 1
ATOM 1700 O O . GLN A 1 219 ? -10.142 -6.058 22.750 1.00 93.75 219 GLN A O 1
ATOM 1705 N N . LEU A 1 220 ? -9.503 -3.922 22.984 1.00 92.25 220 LEU A N 1
ATOM 1706 C CA . LEU A 1 220 ? -10.061 -3.787 24.325 1.00 92.25 220 LEU A CA 1
ATOM 1707 C C . LEU A 1 220 ? -11.593 -3.876 24.297 1.00 92.25 220 LEU A C 1
ATOM 1709 O O . LEU A 1 220 ? -12.173 -4.565 25.135 1.00 92.25 220 LEU A O 1
ATOM 1713 N N . ALA A 1 221 ? -12.249 -3.222 23.340 1.00 92.56 221 ALA A N 1
ATOM 1714 C CA . ALA A 1 221 ? -13.696 -3.296 23.175 1.00 92.56 221 ALA A CA 1
ATOM 1715 C C . ALA A 1 221 ? -14.170 -4.724 22.876 1.00 92.56 221 ALA A C 1
ATOM 1717 O O . ALA A 1 221 ? -15.116 -5.186 23.508 1.00 92.56 221 ALA A O 1
ATOM 1718 N N . GLU A 1 222 ? -13.481 -5.447 21.989 1.00 92.69 222 GLU A N 1
ATOM 1719 C CA . GLU A 1 222 ? -13.753 -6.855 21.678 1.00 92.69 222 GLU A CA 1
ATOM 1720 C C . GLU A 1 222 ? -13.701 -7.723 22.945 1.00 92.69 222 GLU A C 1
ATOM 1722 O O . GLU A 1 222 ? -14.629 -8.486 23.231 1.00 92.69 222 GLU A O 1
ATOM 1727 N N . TYR A 1 223 ? -12.669 -7.536 23.772 1.00 92.75 223 TYR A N 1
ATOM 1728 C CA . TYR A 1 223 ? -12.556 -8.212 25.061 1.00 92.75 223 TYR A CA 1
ATOM 1729 C C . TYR A 1 223 ? -13.699 -7.840 26.020 1.00 92.75 223 TYR A C 1
ATOM 1731 O O . TYR A 1 223 ? -14.329 -8.726 26.598 1.00 92.75 223 TYR A O 1
ATOM 1739 N N . LEU A 1 224 ? -14.018 -6.553 26.181 1.00 90.94 224 LEU A N 1
ATOM 1740 C CA . LEU A 1 224 ? -15.074 -6.095 27.094 1.00 90.94 224 LEU A CA 1
ATOM 1741 C C . LEU A 1 224 ? -16.475 -6.559 26.665 1.00 90.94 224 LEU A C 1
ATOM 1743 O O . LEU A 1 224 ? -17.282 -6.921 27.525 1.00 90.94 224 LEU A O 1
ATOM 1747 N N . LEU A 1 225 ? -16.746 -6.594 25.358 1.00 92.06 225 LEU A N 1
ATOM 1748 C CA . LEU A 1 225 ? -17.985 -7.121 24.782 1.00 92.06 225 LEU A CA 1
ATOM 1749 C C . LEU A 1 225 ? -18.098 -8.631 24.978 1.00 92.06 225 LEU A C 1
ATOM 1751 O O . LEU A 1 225 ? -19.154 -9.104 25.390 1.00 92.06 225 LEU A O 1
ATOM 1755 N N . SER A 1 226 ? -17.006 -9.383 24.785 1.00 90.94 226 SER A N 1
ATOM 1756 C CA . SER A 1 226 ? -16.987 -10.829 25.055 1.00 90.94 226 SER A CA 1
ATOM 1757 C C . SER A 1 226 ? -17.289 -11.168 26.523 1.00 90.94 226 SER A C 1
ATOM 1759 O O . SER A 1 226 ? -17.818 -12.237 26.819 1.00 90.94 226 SER A O 1
ATOM 1761 N N . GLN A 1 227 ? -16.998 -10.239 27.441 1.00 89.62 227 GLN A N 1
ATOM 1762 C CA . GLN A 1 227 ? -17.300 -10.350 28.871 1.00 89.62 227 GLN A CA 1
ATOM 1763 C C . GLN A 1 227 ? -18.662 -9.760 29.262 1.00 89.62 227 GLN A C 1
ATOM 1765 O O . GLN A 1 227 ? -19.016 -9.796 30.439 1.00 89.62 227 GLN A O 1
ATOM 1770 N N . GLY A 1 228 ? -19.408 -9.179 28.316 1.00 88.44 228 GLY A N 1
ATOM 1771 C CA . GLY A 1 228 ? -20.684 -8.510 28.579 1.00 88.44 228 GLY A CA 1
ATOM 1772 C C . GLY A 1 228 ? -20.575 -7.276 29.483 1.00 88.44 228 GLY A C 1
ATOM 1773 O O . GLY A 1 228 ? -21.572 -6.863 30.069 1.00 88.44 228 GLY A O 1
ATOM 1774 N N . LYS A 1 229 ? -19.374 -6.697 29.629 1.00 89.12 229 LYS A N 1
ATOM 1775 C CA . LYS A 1 229 ? -19.129 -5.524 30.488 1.00 89.12 229 LYS A CA 1
ATOM 1776 C C . LYS A 1 229 ? -19.626 -4.228 29.869 1.00 89.12 229 LYS A C 1
ATOM 1778 O O . LYS A 1 229 ? -19.987 -3.307 30.591 1.00 89.12 229 LYS A O 1
ATOM 1783 N N . ILE A 1 230 ? -19.620 -4.167 28.544 1.00 91.25 230 ILE A N 1
ATOM 1784 C CA . ILE A 1 230 ? -20.177 -3.066 27.766 1.00 91.25 230 ILE A CA 1
ATOM 1785 C C . ILE A 1 230 ? -21.090 -3.635 26.681 1.00 91.25 230 ILE A C 1
ATOM 1787 O O . ILE A 1 230 ? -21.025 -4.824 26.371 1.00 91.25 230 ILE A O 1
ATOM 1791 N N . ASN A 1 231 ? -21.928 -2.790 26.089 1.00 92.06 231 ASN A N 1
ATOM 1792 C CA . ASN A 1 231 ? -22.688 -3.104 24.880 1.00 92.06 231 ASN A CA 1
ATOM 1793 C C . ASN A 1 231 ? -22.186 -2.292 23.674 1.00 92.06 231 ASN A C 1
ATOM 1795 O O . ASN A 1 231 ? -21.414 -1.343 23.824 1.00 92.06 231 ASN A O 1
ATOM 1799 N N . MET A 1 232 ? -22.644 -2.657 22.472 1.00 89.81 232 MET A N 1
ATOM 1800 C CA . MET A 1 232 ? -22.205 -2.022 21.224 1.00 89.81 232 MET A CA 1
ATOM 1801 C C . MET A 1 232 ? -22.479 -0.509 21.201 1.00 89.81 232 MET A C 1
ATOM 1803 O O . MET A 1 232 ? -21.633 0.267 20.775 1.00 89.81 232 MET A O 1
ATOM 1807 N N . GLY A 1 233 ? -23.616 -0.061 21.744 1.00 86.69 233 GLY A N 1
ATOM 1808 C CA . GLY A 1 233 ? -23.942 1.367 21.815 1.00 86.69 233 GLY A CA 1
ATOM 1809 C C . GLY A 1 233 ? -22.981 2.157 22.712 1.00 86.69 233 GLY A C 1
ATOM 1810 O O . GLY A 1 233 ? -22.540 3.243 22.340 1.00 86.69 233 GLY A O 1
ATOM 1811 N N . GLN A 1 234 ? -22.611 1.601 23.870 1.00 89.19 234 GLN A N 1
ATOM 1812 C CA . GLN A 1 234 ? -21.621 2.200 24.776 1.00 89.19 234 GLN A CA 1
ATOM 1813 C C . GLN A 1 234 ? -20.239 2.282 24.122 1.00 89.19 234 GLN A C 1
ATOM 1815 O O . GLN A 1 234 ? -19.556 3.298 24.251 1.00 89.19 234 GLN A O 1
ATOM 1820 N N . PHE A 1 235 ? -19.856 1.239 23.384 1.00 93.94 235 PHE A N 1
ATOM 1821 C CA . PHE A 1 235 ? -18.644 1.231 22.573 1.00 93.94 235 PHE A CA 1
ATOM 1822 C C . PHE A 1 235 ? -18.651 2.348 21.518 1.00 93.94 235 PHE A C 1
ATOM 1824 O O . PHE A 1 235 ? -17.707 3.135 21.482 1.00 93.94 235 PHE A O 1
ATOM 1831 N N . CYS A 1 236 ? -19.712 2.475 20.710 1.00 90.38 236 CYS A N 1
ATOM 1832 C CA . CYS A 1 236 ? -19.792 3.495 19.657 1.00 90.38 236 CYS A CA 1
ATOM 1833 C C . CYS A 1 236 ? -19.641 4.913 20.219 1.00 90.38 236 CYS A C 1
ATOM 1835 O O . CYS A 1 236 ? -18.920 5.730 19.651 1.00 90.38 236 CYS A O 1
ATOM 1837 N N . VAL A 1 237 ? -20.274 5.198 21.362 1.00 88.19 237 VAL A N 1
ATOM 1838 C CA . VAL A 1 237 ? -20.145 6.498 22.035 1.00 88.19 237 VAL A CA 1
ATOM 1839 C C . VAL A 1 237 ? -18.712 6.733 22.521 1.00 88.19 237 VAL A C 1
ATOM 1841 O O . VAL A 1 237 ? -18.159 7.806 22.295 1.00 88.19 237 VAL A O 1
ATOM 1844 N N . ALA A 1 238 ? -18.085 5.739 23.151 1.00 90.06 238 ALA A N 1
ATOM 1845 C CA . ALA A 1 238 ? -16.725 5.884 23.664 1.00 90.06 238 ALA A CA 1
ATOM 1846 C C . ALA A 1 238 ? -15.675 6.016 22.549 1.00 90.06 238 ALA A C 1
ATOM 1848 O O . ALA A 1 238 ? -14.727 6.788 22.682 1.00 90.06 238 ALA A O 1
ATOM 1849 N N . MET A 1 239 ? -15.862 5.313 21.429 1.00 91.19 239 MET A N 1
ATOM 1850 C CA . MET A 1 239 ? -15.016 5.475 20.245 1.00 91.19 239 MET A CA 1
ATOM 1851 C C . MET A 1 239 ? -15.226 6.822 19.559 1.00 91.19 239 MET A C 1
ATOM 1853 O O . MET A 1 239 ? -14.264 7.418 19.080 1.00 91.19 239 MET A O 1
ATOM 1857 N N . TYR A 1 240 ? -16.460 7.328 19.523 1.00 88.81 240 TYR A N 1
ATOM 1858 C CA . TYR A 1 240 ? -16.734 8.672 19.022 1.00 88.81 240 TYR A CA 1
ATOM 1859 C C . TYR A 1 240 ? -15.990 9.733 19.844 1.00 88.81 240 TYR A C 1
ATOM 1861 O O . TYR A 1 240 ? -15.357 10.619 19.268 1.00 88.81 240 TYR A O 1
ATOM 1869 N N . ASP A 1 241 ? -15.997 9.610 21.176 1.00 85.12 241 ASP A N 1
ATOM 1870 C CA . ASP A 1 241 ? -15.256 10.510 22.063 1.00 85.12 241 ASP A CA 1
ATOM 1871 C C . ASP A 1 241 ? -13.740 10.444 21.794 1.00 85.12 241 ASP A C 1
ATOM 1873 O O . ASP A 1 241 ? -13.103 11.495 21.679 1.00 85.12 241 ASP A O 1
ATOM 1877 N N . GLU A 1 242 ? -13.165 9.249 21.603 1.00 88.94 242 GLU A N 1
ATOM 1878 C CA . GLU A 1 242 ? -11.739 9.101 21.266 1.00 88.94 242 GLU A CA 1
ATOM 1879 C C . GLU A 1 242 ? -11.373 9.792 19.955 1.00 88.94 242 GLU A C 1
ATOM 1881 O O . GLU A 1 242 ? -10.356 10.485 19.887 1.00 88.94 242 GLU A O 1
ATOM 1886 N N . ARG A 1 243 ? -12.232 9.688 18.940 1.00 84.69 243 ARG A N 1
ATOM 1887 C CA . ARG A 1 243 ? -11.984 10.285 17.623 1.00 84.69 243 ARG A CA 1
ATOM 1888 C C . ARG A 1 243 ? -12.191 11.798 17.596 1.00 84.69 243 ARG A C 1
ATOM 1890 O O . ARG A 1 243 ? -11.455 12.496 16.907 1.00 84.69 243 ARG A O 1
ATOM 1897 N N . MET A 1 244 ? -13.190 12.307 18.316 1.00 83.75 244 MET A N 1
ATOM 1898 C CA . MET A 1 244 ? -13.583 13.722 18.239 1.00 83.75 244 MET A CA 1
ATOM 1899 C C . MET A 1 244 ? -12.921 14.597 19.297 1.00 83.75 244 MET A C 1
ATOM 1901 O O . MET A 1 244 ? -12.675 15.778 19.060 1.00 83.75 244 MET A O 1
ATOM 1905 N N . THR A 1 245 ? -12.657 14.037 20.475 1.00 80.56 245 THR A N 1
ATOM 1906 C CA . THR A 1 245 ? -12.168 14.792 21.638 1.00 80.56 245 THR A CA 1
ATOM 1907 C C . THR A 1 245 ? -10.794 14.329 22.115 1.00 80.56 245 THR A C 1
ATOM 1909 O O . THR A 1 245 ? -10.174 15.013 22.926 1.00 80.56 245 THR A O 1
ATOM 1912 N N . GLY A 1 246 ? -10.297 13.193 21.611 1.00 81.06 246 GLY A N 1
ATOM 1913 C CA . GLY A 1 246 ? -9.003 12.620 21.990 1.00 81.06 246 GLY A CA 1
ATOM 1914 C C . GLY A 1 246 ? -9.000 11.880 23.332 1.00 81.06 246 GLY A C 1
ATOM 1915 O O . GLY A 1 246 ? -7.963 11.340 23.718 1.00 81.06 246 GLY A O 1
ATOM 1916 N N . VAL A 1 247 ? -10.133 11.835 24.041 1.00 86.75 247 VAL A N 1
ATOM 1917 C CA . VAL A 1 247 ? -10.298 11.082 25.296 1.00 86.75 247 VAL A CA 1
ATOM 1918 C C . VAL A 1 247 ? -10.277 9.592 24.989 1.00 86.75 247 VAL A C 1
ATOM 1920 O O . VAL A 1 247 ? -11.084 9.125 24.194 1.00 86.75 247 VAL A O 1
ATOM 1923 N N . LYS A 1 248 ? -9.386 8.816 25.615 1.00 89.75 248 LYS A N 1
ATOM 1924 C CA . LYS A 1 248 ? -9.262 7.386 25.289 1.00 89.75 248 LYS A CA 1
ATOM 1925 C C . LYS A 1 248 ? -10.585 6.663 25.527 1.00 89.75 248 LYS A C 1
ATOM 1927 O O . LYS A 1 248 ? -11.254 6.924 26.525 1.00 89.75 248 LYS A O 1
ATOM 1932 N N . MET A 1 249 ? -10.935 5.699 24.673 1.00 92.56 249 MET A N 1
ATOM 1933 C CA . MET A 1 249 ? -12.196 4.959 24.791 1.00 92.56 249 MET A CA 1
ATOM 1934 C C . MET A 1 249 ? -12.393 4.388 26.206 1.00 92.56 249 MET A C 1
ATOM 1936 O O . MET A 1 249 ? -13.464 4.535 26.788 1.00 92.56 249 MET A O 1
ATOM 1940 N N . ALA A 1 250 ? -11.351 3.810 26.813 1.00 89.31 250 ALA A N 1
ATOM 1941 C CA . ALA A 1 250 ? -11.418 3.291 28.181 1.00 89.31 250 ALA A CA 1
ATOM 1942 C C . ALA A 1 250 ? -11.753 4.372 29.229 1.00 89.31 250 ALA A C 1
ATOM 1944 O O . ALA A 1 250 ? -12.525 4.116 30.151 1.00 89.31 250 ALA A O 1
ATOM 1945 N N . GLU A 1 251 ? -11.206 5.578 29.074 1.00 88.50 251 GLU A N 1
ATOM 1946 C CA . GLU A 1 251 ? -11.479 6.718 29.953 1.00 88.50 251 GLU A CA 1
ATOM 1947 C C . GLU A 1 251 ? -12.908 7.227 29.751 1.00 88.50 251 GLU A C 1
ATOM 1949 O O . GLU A 1 251 ? -13.608 7.465 3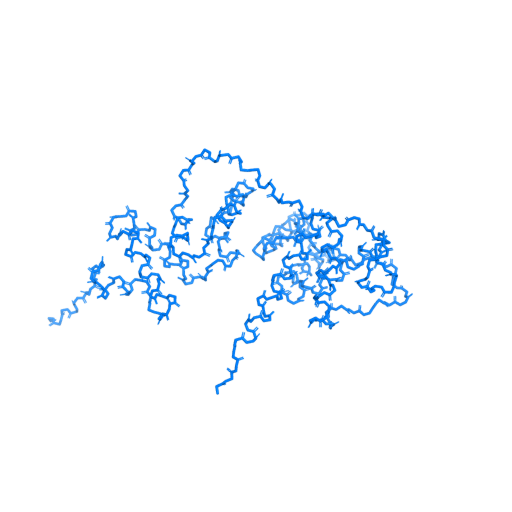0.731 1.00 88.50 251 GLU A O 1
ATOM 1954 N N . SER A 1 252 ? -13.384 7.318 28.502 1.00 90.56 252 SER A N 1
ATOM 1955 C CA . SER A 1 252 ? -14.777 7.689 28.215 1.00 90.56 252 SER A CA 1
ATOM 1956 C C . SER A 1 252 ? -15.763 6.706 28.863 1.00 90.56 252 SER A C 1
ATOM 1958 O O . SER A 1 252 ? -16.707 7.126 29.540 1.00 90.56 252 SER A O 1
ATOM 1960 N N . LEU A 1 253 ? -15.501 5.396 28.760 1.00 91.25 253 LEU A N 1
ATOM 1961 C CA . LEU A 1 253 ? -16.309 4.363 29.420 1.00 91.25 253 LEU A CA 1
ATOM 1962 C C . LEU A 1 253 ? -16.330 4.535 30.952 1.00 91.25 253 LEU A C 1
ATOM 1964 O O . LEU A 1 253 ? -17.381 4.370 31.574 1.00 91.25 253 LEU A O 1
ATOM 1968 N N . GLN A 1 254 ? -15.198 4.890 31.566 1.00 90.62 254 GLN A N 1
ATOM 1969 C CA . GLN A 1 254 ? -15.092 5.115 33.013 1.00 90.62 254 GLN A CA 1
ATOM 1970 C C . GLN A 1 254 ? -15.796 6.396 33.469 1.00 90.62 254 GLN A C 1
ATOM 1972 O O . GLN A 1 254 ? -16.558 6.367 34.433 1.00 90.62 254 GLN A O 1
ATOM 1977 N N . VAL A 1 255 ? -15.586 7.515 32.769 1.00 87.56 255 VAL A N 1
ATOM 1978 C CA . VAL A 1 255 ? -16.206 8.815 33.085 1.00 87.56 255 VAL A CA 1
ATOM 1979 C C . VAL A 1 255 ? -17.730 8.725 33.025 1.00 87.56 255 VAL A C 1
ATOM 1981 O O . VAL A 1 255 ? -18.426 9.345 33.827 1.00 87.56 255 VAL A O 1
ATOM 1984 N N . ARG A 1 256 ? -18.257 7.912 32.106 1.00 86.88 256 ARG A N 1
ATOM 1985 C CA . ARG A 1 256 ? -19.696 7.665 31.950 1.00 86.88 256 ARG A CA 1
ATOM 1986 C C . ARG A 1 256 ? -20.244 6.608 32.919 1.00 86.88 256 ARG A C 1
ATOM 1988 O O . ARG A 1 256 ? -21.444 6.343 32.900 1.00 86.88 256 ARG A O 1
ATOM 1995 N N . GLY A 1 257 ? -19.395 6.014 33.763 1.00 86.00 257 GLY A N 1
ATOM 1996 C CA . GLY A 1 257 ? -19.777 4.998 34.746 1.00 86.00 257 GLY A CA 1
ATOM 1997 C C . GLY A 1 257 ? -20.141 3.639 34.140 1.00 86.00 257 GLY A C 1
ATOM 1998 O O . GLY A 1 257 ? -20.810 2.843 34.791 1.00 86.00 257 GLY A O 1
ATOM 1999 N N . TRP A 1 258 ? -19.741 3.372 32.894 1.00 87.69 258 TRP A N 1
ATOM 2000 C CA . TRP A 1 258 ? -19.992 2.099 32.206 1.00 87.69 258 TRP A CA 1
ATOM 2001 C C . TRP A 1 258 ? -18.897 1.062 32.454 1.00 87.69 258 TRP A C 1
ATOM 2003 O O . TRP A 1 258 ? -19.110 -0.123 32.220 1.00 87.69 258 TRP A O 1
ATOM 2013 N N . LEU A 1 259 ? -17.737 1.495 32.946 1.00 86.19 259 LEU A N 1
ATOM 2014 C CA . LEU A 1 259 ? -16.662 0.624 33.398 1.00 86.19 259 LEU A CA 1
ATOM 2015 C C . LEU A 1 259 ? -16.249 1.029 34.814 1.00 86.19 259 LEU A C 1
ATOM 2017 O O . LEU A 1 259 ? -16.012 2.208 35.077 1.00 86.19 259 LEU A O 1
ATOM 2021 N N . GLU A 1 260 ? -16.139 0.057 35.718 1.00 78.44 260 GLU A N 1
ATOM 2022 C CA . GLU A 1 260 ? -15.653 0.314 37.072 1.00 78.44 260 GLU A CA 1
ATOM 2023 C C . GLU A 1 260 ? -14.204 0.813 37.030 1.00 78.44 260 GLU A C 1
ATOM 2025 O O . GLU A 1 260 ? -13.316 0.200 36.428 1.00 78.44 260 GLU A O 1
ATOM 2030 N N . THR A 1 261 ? -13.949 1.934 37.696 1.00 65.56 261 THR A N 1
ATOM 2031 C CA . THR A 1 261 ? -12.593 2.397 37.958 1.00 65.56 261 THR A CA 1
ATOM 2032 C C . THR A 1 261 ? -11.995 1.524 39.057 1.00 65.56 261 THR A C 1
ATOM 2034 O O . THR A 1 261 ? -12.379 1.616 40.221 1.00 65.56 261 THR A O 1
ATOM 2037 N N . GLN A 1 262 ? -11.012 0.685 38.715 1.00 55.53 262 GLN A N 1
ATOM 2038 C CA . GLN A 1 262 ? -10.123 0.110 39.727 1.00 55.53 262 GLN A CA 1
ATOM 2039 C C . GLN A 1 262 ? -9.210 1.220 40.257 1.00 55.53 262 GLN A C 1
ATOM 2041 O O . GLN A 1 262 ? -8.038 1.317 39.904 1.00 55.53 262 GLN A O 1
ATOM 2046 N N . VAL A 1 263 ? -9.756 2.101 41.094 1.00 50.06 263 VAL A N 1
ATOM 2047 C CA . VAL A 1 263 ? -8.924 2.939 41.947 1.00 50.06 263 VAL A CA 1
ATOM 2048 C C . VAL A 1 263 ? -8.466 2.028 43.070 1.00 50.06 263 VAL A C 1
ATOM 2050 O O . VAL A 1 263 ? -9.210 1.780 44.019 1.00 50.06 263 VAL A O 1
ATOM 2053 N N . THR A 1 264 ? -7.246 1.503 42.976 1.00 43.66 264 THR A N 1
ATOM 2054 C CA . THR A 1 264 ? -6.558 0.992 44.160 1.00 43.66 264 THR A CA 1
ATOM 2055 C C . THR A 1 264 ? -6.452 2.178 45.111 1.00 43.66 264 THR A C 1
ATOM 2057 O O . THR A 1 264 ? -5.587 3.037 44.945 1.00 43.66 264 THR A O 1
ATOM 2060 N N . GLN A 1 265 ? -7.394 2.301 46.049 1.00 41.56 265 GLN A N 1
ATOM 2061 C CA . GLN A 1 265 ? -7.295 3.287 47.112 1.00 41.56 265 GLN A CA 1
ATOM 2062 C C . GLN A 1 265 ? -5.982 2.994 47.823 1.00 41.56 265 GLN A C 1
ATOM 2064 O O . GLN A 1 265 ? -5.836 1.960 48.474 1.00 41.56 265 GLN A O 1
ATOM 2069 N N . TYR A 1 266 ? -5.006 3.882 47.652 1.00 44.50 266 TYR A N 1
ATOM 2070 C CA . TYR A 1 266 ? -3.789 3.853 48.439 1.00 44.50 266 TYR A CA 1
ATOM 2071 C C . TYR A 1 266 ? -4.219 4.142 49.876 1.00 44.50 266 TYR A C 1
ATOM 2073 O O . TYR A 1 266 ? -4.403 5.295 50.271 1.00 44.50 266 TYR A O 1
ATOM 2081 N N . ARG A 1 267 ? -4.494 3.079 50.633 1.00 42.62 267 ARG A N 1
ATOM 2082 C CA . ARG A 1 267 ? -4.780 3.161 52.056 1.00 42.62 267 ARG A CA 1
ATOM 2083 C C . ARG A 1 267 ? -3.485 3.630 52.707 1.00 42.62 267 ARG A C 1
ATOM 2085 O O . ARG A 1 267 ? -2.517 2.881 52.787 1.00 42.62 267 ARG A O 1
ATOM 2092 N N . LYS A 1 268 ? -3.439 4.913 53.060 1.00 46.25 268 LYS A N 1
ATOM 2093 C CA . LYS A 1 268 ? -2.482 5.431 54.035 1.00 46.25 268 LYS A CA 1
ATOM 2094 C C . LYS A 1 268 ? -2.954 4.946 55.404 1.00 46.25 268 LYS A C 1
ATOM 2096 O O . LYS A 1 268 ? -3.618 5.702 56.107 1.00 46.25 268 LYS A O 1
ATOM 2101 N N . ASP A 1 269 ? -2.668 3.686 55.706 1.00 46.50 269 ASP A N 1
ATOM 2102 C CA . ASP A 1 269 ? -2.554 3.226 57.089 1.00 46.50 269 ASP A CA 1
ATOM 2103 C C . ASP A 1 269 ? -1.067 3.315 57.475 1.00 46.50 269 ASP A C 1
ATOM 2105 O O . ASP A 1 269 ? -0.222 2.877 56.656 1.00 46.50 269 ASP A O 1
#

Nearest PDB structures (foldseek):
  5ayl-assembly1_A  TM=7.897E-01  e=6.737E-01  Mus musculus
  6yxy-assembly1_BK  TM=6.473E-01  e=8.105E-01  Trypanosoma brucei brucei

Mean predicted aligned error: 16.59 Å

Sequence (269 aa):
MADTGGANRIELESQILCAALRQSWADNDVAGQVNSCSELYQLFPDLVPDLRPNQTETPRNLYSTLEIDCDVPPSIVVAGFFKAAKKFLREGSPKDRKPEYFQVLDAGFILRKPRLRLSHDLIVSRGELVSKGLIPDDGSFELLVAQEVRTPQPLMVTTQPIVQQPMPMLVELLKEAHFIGAAEVQALTNQMRSFPDVPLADLILSAGYVTDSEMKSLQLAEYLLSQGKINMGQFCVAMYDERMTGVKMAESLQVRGWLETQVTQYRKD

Organism: NCBI:txid1906157

Solvent-accessible surface area (backbone atoms only — not comparable to full-atom values): 15572 Å² total; per-residue (Å²): 135,81,78,63,66,60,59,57,48,54,52,51,52,51,51,52,39,55,50,47,25,25,44,18,54,71,71,66,35,61,67,50,25,37,51,30,46,39,56,48,38,75,77,41,53,87,50,52,74,78,73,56,99,80,68,83,72,69,54,80,62,48,38,66,71,35,75,46,68,74,61,60,48,63,52,52,51,54,52,28,31,52,51,43,52,52,52,49,62,73,76,46,56,61,86,83,42,44,72,65,48,47,50,50,50,49,33,40,58,35,58,69,34,71,71,48,28,49,24,48,50,50,45,29,51,46,34,52,35,36,76,70,61,44,21,45,91,76,62,53,70,48,75,72,58,90,64,78,73,72,66,76,66,72,76,70,68,72,76,65,78,72,75,84,65,85,70,59,65,71,58,51,51,34,43,71,59,66,55,40,54,77,66,51,53,50,52,50,54,50,48,46,70,78,38,74,88,56,57,67,69,58,53,43,47,42,72,60,59,45,52,79,69,53,48,52,50,49,54,49,46,52,54,36,44,77,69,64,59,47,53,71,70,59,48,35,53,16,48,48,39,28,74,76,72,65,44,50,35,71,53,42,31,35,78,72,66,58,38,87,76,86,68,78,74,80,75,87,121

Foldseek 3Di:
DDDPPVVVVVVVVLVVLQLQLQVCVLVVVLVSNLVSLQVNCVVCVVLEDWDDPPPPDQDDDLCVLLVHGLNDFLVVLQVSLVVNLVVDVVVDDCVVVVVSNVSSVVSSVQCNDVSSSSSSSSRNSLSVCVVVVQDDPRSRSDGPDPDPPPPPPPPCPVPPVPPDDPDPVLLVLCPLLVLDHPVVSVVLVVVCVVCVPDDSLSVCVRVVSDDPLVSVLSVVVSVCVVVVLDDSVLQSVLSVCCVPVVQHSVRSCVVVVSDDDPPPPPPPD

Secondary structure (DSSP, 8-state):
---HHHHHHHHHHHHHHHHHHHHHHHTT-HHHHHHHHHHHHHH-GGGSPPPPTT--SPPP-HHHHHT--TT--HHHHHHHHHHHHHHHHHH--TTT-HHHHHHHHHHHHHHTSHHHHHHHHHHHHHHHHHHTTSS-TT--S--SS-------------------PPPPHHHHHHHHTTSS-HHHHHHHHHHHHH-TTS-HHHHHHHTTSS-HHHHHHHHHHHHHHHTTSS-HHHHHHHHHHHHHH---HHHHHHHTTSS----------

pLDDT: mean 80.1, std 16.02, range [35.19, 94.81]

Radius of gyration: 23.7 Å; Cα contacts (8 Å, |Δi|>4): 234; chains: 1; bounding box: 55×51×87 Å